Protein AF-A0A935F6U2-F1 (afdb_monomer_lite)

Foldseek 3Di:
DVVVVVVFVVVVVVVVVVLVVLVVCVVVVHWDWDFDDDPHDTDIGTCVVDDDDPVVDDDGDDPPDPADPDLVRNLVVLVVCCVVVVDPPLVSLLVNDDVVCNVVNCVVCVLVSVLVVLLVQLQPPPPPDVVVLVVSQDADDLPGPLVSNLVVLVVVLVVCVVVVGDVNSSVSSVVNNVRSVVSDDDDDDPDPPPDDDDDDDDDD

Secondary structure (DSSP, 8-state):
-HHHHHHHHHHHHHHHHHHHHHHHHHHTT---EEEEEETTEEEEEEHHHH---GGG-------S-SS-SSHHHHHHHHHHHHHTTSS-HHHHHHH---TTTHHHHHHHHHHHHHHHHHHHHHHS---SSHHHHHHH-----TTS-HHHHHHHHHHHHHHHHHHT--HHHHHHHHHHHHHHHHHSPPP-PPPPPP------PPP-

pLDDT: mean 79.9, std 12.74, range [45.56, 96.38]

Sequence (204 aa):
MLLGKQYERYHVALAWAIYRLATEIAESGTKLSAKATYQRRVDRIEWNEVKLDRADLVLRSYPTSALSQDPAERRAELAEWVNSGFIPPEMARALLEFPDLEEFQRVEDAPRQLIEDIIWRLLDADLRDDEAVEALYIAPQPSFDLTLCVRLGSLHYARALLDGAAQENLDLLMRFVTDAQQMIPPPITPMAPPEMAPSQTPAG

Radius of gyration: 26.53 Å; chains: 1; bounding box: 46×55×108 Å

Structure (mmCIF, N/CA/C/O backbone):
data_AF-A0A935F6U2-F1
#
_entry.id   AF-A0A935F6U2-F1
#
loop_
_atom_site.group_PDB
_atom_site.id
_atom_site.type_symbol
_atom_site.label_atom_id
_atom_site.label_alt_id
_atom_site.label_comp_id
_atom_site.label_asym_id
_atom_site.label_entity_id
_atom_site.label_seq_id
_atom_site.pdbx_PDB_ins_code
_atom_site.Cartn_x
_atom_site.Cartn_y
_atom_site.Cartn_z
_atom_site.occupancy
_atom_site.B_iso_or_equiv
_atom_site.auth_seq_id
_atom_site.auth_comp_id
_atom_site.auth_asym_id
_atom_site.auth_atom_id
_atom_site.pdbx_PDB_model_num
ATOM 1 N N . MET A 1 1 ? -12.338 -29.211 15.684 1.00 53.84 1 MET A N 1
ATOM 2 C CA . MET A 1 1 ? -13.033 -27.965 15.268 1.00 53.84 1 MET A CA 1
ATOM 3 C C . MET A 1 1 ? -13.607 -27.111 16.416 1.00 53.84 1 MET A C 1
ATOM 5 O O . MET A 1 1 ? -13.902 -25.951 16.164 1.00 53.84 1 MET A O 1
ATOM 9 N N . LEU A 1 2 ? -13.750 -27.603 17.661 1.00 61.19 2 LEU A N 1
ATOM 10 C CA . LEU A 1 2 ? -14.290 -26.805 18.785 1.00 61.19 2 LEU A CA 1
ATOM 11 C C . LEU A 1 2 ? -13.282 -25.780 19.356 1.00 61.19 2 LEU A C 1
ATOM 13 O O . LEU A 1 2 ? -13.670 -24.669 19.702 1.00 61.19 2 LEU A O 1
ATOM 17 N N . LEU A 1 3 ? -11.990 -26.134 19.382 1.00 66.12 3 LEU A N 1
ATOM 18 C CA . LEU A 1 3 ? -10.923 -25.325 19.986 1.00 66.12 3 LEU A CA 1
ATOM 19 C C . LEU A 1 3 ? -10.658 -24.010 19.230 1.00 66.12 3 LEU A C 1
ATOM 21 O O . LEU A 1 3 ? -10.556 -22.962 19.854 1.00 66.12 3 LEU A O 1
ATOM 25 N N . GLY A 1 4 ? -10.638 -24.039 17.892 1.00 67.25 4 GLY A N 1
ATOM 26 C CA . GLY A 1 4 ? -10.416 -22.836 17.073 1.00 67.25 4 GLY A CA 1
ATOM 27 C C . GLY A 1 4 ? -11.513 -21.780 17.247 1.00 67.25 4 GLY A C 1
ATOM 28 O O . GLY A 1 4 ? -11.215 -20.616 17.483 1.00 67.25 4 GLY A O 1
ATOM 29 N N . LYS A 1 5 ? -12.788 -22.196 17.254 1.00 71.62 5 LYS A N 1
ATOM 30 C CA . LYS A 1 5 ? -13.923 -21.286 17.499 1.00 71.62 5 LYS A CA 1
ATOM 31 C C . LYS A 1 5 ? -13.936 -20.727 18.925 1.00 71.62 5 LYS A C 1
ATOM 33 O O . LYS A 1 5 ? -14.394 -19.610 19.143 1.00 71.62 5 LYS A O 1
ATOM 38 N N . GLN A 1 6 ? -13.477 -21.501 19.909 1.00 77.62 6 GLN A N 1
ATOM 39 C CA . GLN A 1 6 ? -13.331 -21.022 21.288 1.00 77.62 6 GLN A CA 1
ATOM 40 C C . GLN A 1 6 ? -12.194 -20.003 21.408 1.00 77.62 6 GLN A C 1
ATOM 42 O O . GLN A 1 6 ? -12.365 -18.987 22.077 1.00 77.62 6 GLN A O 1
ATOM 47 N N . TYR A 1 7 ? -11.080 -20.240 20.715 1.00 78.25 7 TYR A N 1
ATOM 48 C CA . TYR A 1 7 ? -9.943 -19.328 20.663 1.00 78.25 7 TYR A CA 1
ATOM 49 C C . TYR A 1 7 ? -10.318 -17.999 19.995 1.00 78.25 7 TYR A C 1
ATOM 51 O O . TYR A 1 7 ? -10.076 -16.937 20.559 1.00 78.25 7 TYR A O 1
ATOM 59 N N . GLU A 1 8 ? -11.009 -18.047 18.857 1.00 76.94 8 GLU A N 1
ATOM 60 C CA . GLU A 1 8 ? -11.558 -16.866 18.182 1.00 76.94 8 GLU A CA 1
ATOM 61 C C . GLU A 1 8 ? -12.502 -16.071 19.099 1.00 76.94 8 GLU A C 1
ATOM 63 O O . GLU A 1 8 ? -12.323 -14.868 19.294 1.00 76.94 8 GLU A O 1
ATOM 68 N N . ARG A 1 9 ? -13.470 -16.745 19.737 1.00 82.06 9 ARG A N 1
ATOM 69 C CA . ARG A 1 9 ? -14.394 -16.099 20.686 1.00 82.06 9 ARG A CA 1
ATOM 70 C C . ARG A 1 9 ? -13.665 -15.448 21.856 1.00 82.06 9 ARG A C 1
ATOM 72 O O . ARG A 1 9 ? -14.070 -14.371 22.283 1.00 82.06 9 ARG A O 1
ATOM 79 N N . TYR A 1 10 ? -12.610 -16.083 22.364 1.00 85.31 10 TYR A N 1
ATOM 80 C CA . TYR A 1 10 ? -11.784 -15.523 23.429 1.00 85.31 10 TYR A CA 1
ATOM 81 C C . TYR A 1 10 ? -11.101 -14.221 22.989 1.00 85.31 10 TYR A C 1
ATOM 83 O O . TYR A 1 10 ? -11.186 -13.228 23.708 1.00 85.31 10 TYR A O 1
ATOM 91 N N . HIS A 1 11 ? -10.508 -14.181 21.791 1.00 84.62 11 HIS A N 1
ATOM 92 C CA . HIS A 1 11 ? -9.836 -12.979 21.281 1.00 84.62 11 HIS A CA 1
ATOM 93 C C . HIS A 1 11 ? -10.819 -11.835 21.023 1.00 84.62 11 HIS A C 1
ATOM 95 O O . HIS A 1 11 ? -10.546 -10.694 21.389 1.00 84.62 11 HIS A O 1
ATOM 101 N N . VAL A 1 12 ? -11.998 -12.135 20.470 1.00 86.56 12 VAL A N 1
ATOM 102 C CA . VAL A 1 12 ? -13.056 -11.129 20.284 1.00 86.56 12 VAL A CA 1
ATOM 103 C C . VAL A 1 12 ? -13.567 -10.609 21.633 1.00 86.56 12 VAL A C 1
ATOM 105 O O . VAL A 1 12 ? -13.773 -9.407 21.793 1.00 86.56 12 VAL A O 1
ATOM 108 N N . ALA A 1 13 ? -13.743 -11.482 22.629 1.00 87.75 13 ALA A N 1
ATOM 109 C CA . ALA A 1 13 ? -14.150 -11.071 23.972 1.00 87.75 13 ALA A CA 1
ATOM 110 C C . ALA A 1 13 ? -13.087 -10.197 24.658 1.00 87.75 13 ALA A C 1
ATOM 112 O O . ALA A 1 13 ? -13.430 -9.196 25.287 1.00 87.75 13 ALA A O 1
ATOM 113 N N . LEU A 1 14 ? -11.807 -10.541 24.501 1.00 90.00 14 LEU A N 1
ATOM 114 C CA . LEU A 1 14 ? -10.690 -9.747 25.004 1.00 90.00 14 LEU A CA 1
ATOM 115 C C . LEU A 1 14 ? -10.647 -8.362 24.346 1.00 90.00 14 LEU A C 1
ATOM 117 O O . LEU A 1 14 ? -10.527 -7.363 25.050 1.00 90.00 14 LEU A O 1
ATOM 121 N N . ALA A 1 15 ? -10.821 -8.286 23.024 1.00 87.44 15 ALA A N 1
ATOM 122 C CA . ALA A 1 15 ? -10.888 -7.018 22.301 1.00 87.44 15 ALA A CA 1
ATOM 123 C C . ALA A 1 15 ? -12.029 -6.122 22.817 1.00 87.44 15 ALA A C 1
ATOM 125 O O . ALA A 1 15 ? -11.817 -4.934 23.057 1.00 87.44 15 ALA A O 1
ATOM 126 N N . TRP A 1 16 ? -13.210 -6.689 23.091 1.00 91.56 16 TRP A N 1
ATOM 127 C CA . TRP A 1 16 ? -14.307 -5.945 23.722 1.00 91.56 16 TRP A CA 1
ATOM 128 C C . TRP A 1 16 ? -13.987 -5.478 25.145 1.00 91.56 16 TRP A C 1
ATOM 130 O O . TRP A 1 16 ? -14.386 -4.378 25.529 1.00 91.56 16 TRP A O 1
ATOM 140 N N . ALA A 1 17 ? -13.277 -6.285 25.936 1.00 92.31 17 ALA A N 1
ATOM 141 C CA . ALA A 1 17 ? -12.862 -5.887 27.279 1.00 92.31 17 ALA A CA 1
ATOM 142 C C . 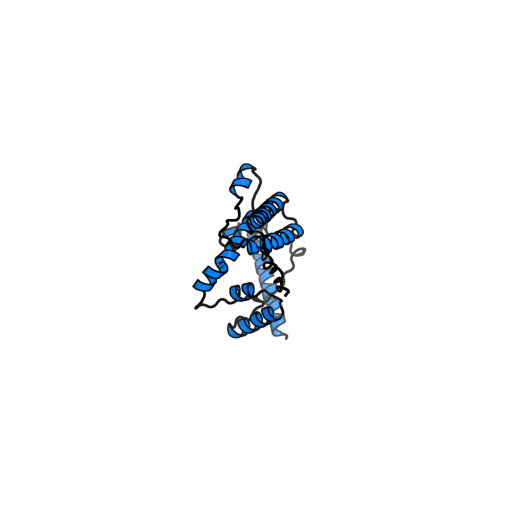ALA A 1 17 ? -11.880 -4.705 27.239 1.00 92.31 17 ALA A C 1
ATOM 144 O O . ALA A 1 17 ? -12.033 -3.763 28.016 1.00 92.31 17 ALA A O 1
ATOM 145 N N . ILE A 1 18 ? -10.930 -4.724 26.298 1.00 90.31 18 ILE A N 1
ATOM 146 C CA . ILE A 1 18 ? -9.994 -3.617 26.055 1.00 90.31 18 ILE A CA 1
ATOM 147 C C . ILE A 1 18 ? -10.756 -2.364 25.614 1.00 90.31 18 ILE A C 1
ATOM 149 O O . ILE A 1 18 ? -10.552 -1.303 26.197 1.00 90.31 18 ILE A O 1
ATOM 153 N N . TYR A 1 19 ? -11.676 -2.491 24.650 1.00 90.75 19 TYR A N 1
ATOM 154 C CA . TYR A 1 19 ? -12.515 -1.387 24.172 1.00 90.75 19 TYR A CA 1
ATOM 155 C C . TYR A 1 19 ? -13.282 -0.713 25.320 1.00 90.75 19 TYR A C 1
ATOM 157 O O . TYR A 1 19 ? -13.288 0.513 25.453 1.00 90.75 19 TYR A O 1
ATOM 165 N N . ARG A 1 20 ? -13.909 -1.521 26.183 1.00 91.31 20 ARG A N 1
ATOM 166 C CA . ARG A 1 20 ? -14.674 -1.016 27.326 1.00 91.31 20 ARG A CA 1
ATOM 167 C C . ARG A 1 20 ? -13.778 -0.265 28.310 1.00 91.31 20 ARG A C 1
ATOM 169 O O . ARG A 1 20 ? -14.099 0.861 28.664 1.00 91.31 20 ARG A O 1
ATOM 176 N N . LEU A 1 21 ? -12.648 -0.855 28.701 1.00 92.88 21 LEU A N 1
ATOM 177 C CA . LEU A 1 21 ? -11.695 -0.220 29.618 1.00 92.88 21 LEU A CA 1
ATOM 178 C C . LEU A 1 21 ? -11.142 1.090 29.049 1.00 92.88 21 LEU A C 1
ATOM 180 O O . LEU A 1 21 ? -11.061 2.083 29.764 1.00 92.88 21 LEU A O 1
ATOM 184 N N . ALA A 1 22 ? -10.794 1.111 27.762 1.00 89.75 22 ALA A N 1
ATOM 185 C CA . ALA A 1 22 ? -10.322 2.315 27.087 1.00 89.75 22 ALA A CA 1
ATOM 186 C C . ALA A 1 22 ? -11.369 3.442 27.126 1.00 89.75 22 ALA A C 1
ATOM 188 O O . ALA A 1 22 ? -11.036 4.595 27.403 1.00 89.75 22 ALA A O 1
ATOM 189 N N . THR A 1 23 ? -12.639 3.087 26.923 1.00 89.88 23 THR A N 1
ATOM 190 C CA . THR A 1 23 ? -13.770 4.021 26.993 1.00 89.88 23 THR A CA 1
ATOM 191 C C . THR A 1 23 ? -13.985 4.546 28.412 1.00 89.88 23 THR A C 1
ATOM 193 O O . THR A 1 23 ? -14.032 5.758 28.595 1.00 89.88 23 THR A O 1
ATOM 196 N N . GLU A 1 24 ? -14.010 3.669 29.420 1.00 91.69 24 GLU A N 1
ATOM 197 C CA . GLU A 1 24 ? -14.140 4.054 30.836 1.00 91.69 24 GLU A CA 1
ATOM 198 C C . GLU A 1 24 ? -13.007 5.004 31.276 1.00 91.69 24 GLU A C 1
ATOM 200 O O . GLU A 1 24 ? -13.243 6.002 31.960 1.00 91.69 24 GLU A O 1
ATOM 205 N N . ILE A 1 25 ? -11.766 4.740 30.845 1.00 90.50 25 ILE A N 1
ATOM 206 C CA . ILE A 1 25 ? -10.613 5.611 31.124 1.00 90.50 25 ILE A CA 1
ATOM 207 C C . ILE A 1 25 ? -10.805 6.983 30.469 1.00 90.50 25 ILE A C 1
ATOM 209 O O . ILE A 1 25 ? -10.592 8.004 31.124 1.00 90.50 25 ILE A O 1
ATOM 213 N N . ALA A 1 26 ? -11.228 7.031 29.207 1.00 87.75 26 ALA A N 1
ATOM 214 C CA . ALA A 1 26 ? -11.452 8.292 28.506 1.00 87.75 26 ALA A CA 1
ATOM 215 C C . ALA A 1 26 ? -12.591 9.118 29.137 1.00 87.75 26 ALA A C 1
ATOM 217 O O . ALA A 1 26 ? -12.461 10.333 29.292 1.00 87.75 26 ALA A O 1
ATOM 218 N N . GLU A 1 27 ? -13.676 8.464 29.557 1.00 88.00 27 GLU A N 1
ATOM 219 C CA . GLU A 1 27 ? -14.815 9.090 30.244 1.00 88.00 27 GLU A CA 1
ATOM 220 C C . GLU A 1 27 ? -14.464 9.606 31.646 1.00 88.00 27 GLU A C 1
ATOM 222 O O . GLU A 1 27 ? -15.051 10.585 32.102 1.00 88.00 27 GLU A O 1
ATOM 227 N N . SER A 1 28 ? -13.451 9.028 32.303 1.00 90.50 28 SER A N 1
ATOM 228 C CA . SER A 1 28 ? -12.922 9.535 33.581 1.00 90.50 28 SER A CA 1
ATOM 229 C C . SER A 1 28 ? -12.201 10.889 33.462 1.00 90.50 28 SER A C 1
ATOM 231 O O . SER A 1 28 ? -11.769 11.454 34.466 1.00 90.50 28 SER A O 1
ATOM 233 N N . GLY A 1 29 ? -12.036 11.404 32.238 1.00 84.62 29 GLY A N 1
ATOM 234 C CA . GLY A 1 29 ? -11.287 12.625 31.940 1.00 84.62 29 GLY A CA 1
ATOM 235 C C . GLY A 1 29 ? -9.792 12.389 31.709 1.00 84.62 29 GLY A C 1
ATOM 236 O O . GLY A 1 29 ? -9.051 13.338 31.443 1.00 84.62 29 GLY A O 1
ATOM 237 N N . THR A 1 30 ? -9.334 11.136 31.771 1.00 88.50 30 THR A N 1
ATOM 238 C CA . THR A 1 30 ? -7.948 10.772 31.464 1.00 88.50 30 THR A CA 1
ATOM 239 C C . THR A 1 30 ? -7.749 10.705 29.953 1.00 88.50 30 THR A C 1
ATOM 241 O O . THR A 1 30 ? -8.467 9.999 29.248 1.00 88.50 30 THR A O 1
ATOM 244 N N . LYS A 1 31 ? -6.734 11.408 29.436 1.00 85.94 31 LYS A N 1
ATOM 245 C CA . LYS A 1 31 ? -6.357 11.310 28.021 1.00 85.94 31 LYS A CA 1
ATOM 246 C C . LYS A 1 31 ? -5.696 9.961 27.748 1.00 85.94 31 LYS A C 1
ATOM 248 O O . LYS A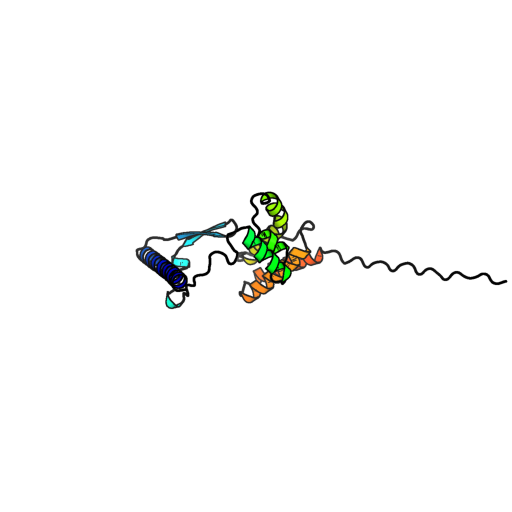 1 31 ? -4.601 9.695 28.244 1.00 85.94 31 LYS A O 1
ATOM 253 N N . LEU A 1 32 ? -6.367 9.131 26.958 1.00 89.44 32 LEU A N 1
ATOM 254 C CA . LEU A 1 32 ? -5.858 7.851 26.490 1.00 89.44 32 LEU A CA 1
ATOM 255 C C . LEU A 1 32 ? -5.468 7.961 25.019 1.00 89.44 32 LEU A C 1
ATOM 257 O O . LEU A 1 32 ? -6.285 8.344 24.185 1.00 89.44 32 LEU A O 1
ATOM 261 N N . SER A 1 33 ? -4.244 7.553 24.707 1.00 89.25 33 SER A N 1
ATOM 262 C CA . SER A 1 33 ? -3.714 7.569 23.344 1.00 89.25 33 SER A CA 1
ATOM 263 C C . SER A 1 33 ? -2.810 6.374 23.101 1.00 89.25 33 SER A C 1
ATOM 265 O O . SER A 1 33 ? -2.128 5.899 24.013 1.00 89.25 33 SER A O 1
ATOM 267 N N . ALA A 1 34 ? -2.759 5.938 21.848 1.00 85.75 34 ALA A N 1
ATOM 268 C CA . ALA A 1 34 ? -1.828 4.927 21.375 1.00 85.75 34 ALA A CA 1
ATOM 269 C C . ALA A 1 34 ? -0.891 5.530 20.326 1.00 85.75 34 ALA A C 1
ATOM 271 O O . ALA A 1 34 ? -1.263 6.443 19.590 1.00 85.75 34 ALA A O 1
ATOM 272 N N . LYS A 1 35 ? 0.339 5.017 20.261 1.00 83.62 35 LYS A N 1
ATOM 273 C CA . LYS A 1 35 ? 1.228 5.291 19.132 1.00 83.62 35 LYS A CA 1
ATOM 274 C C . LYS A 1 35 ? 0.929 4.268 18.047 1.00 83.62 35 LYS A C 1
ATOM 276 O O . LYS A 1 35 ? 1.107 3.075 18.285 1.00 83.62 35 LYS A O 1
ATOM 281 N N . ALA A 1 36 ? 0.496 4.734 16.888 1.00 74.38 36 ALA A N 1
ATOM 282 C CA . ALA A 1 36 ? 0.444 3.929 15.684 1.00 74.38 36 ALA A CA 1
ATOM 283 C C . ALA A 1 36 ? 1.719 4.188 14.881 1.00 74.38 36 ALA A C 1
ATOM 285 O O . ALA A 1 36 ? 2.207 5.314 14.801 1.00 74.38 36 ALA A O 1
ATOM 286 N N . THR A 1 37 ? 2.297 3.131 14.322 1.00 56.31 37 THR A N 1
ATOM 287 C CA . THR A 1 37 ? 3.389 3.262 13.359 1.00 56.31 37 THR A CA 1
ATOM 288 C C . THR A 1 37 ? 2.852 2.850 12.007 1.00 56.31 37 THR A C 1
ATOM 290 O O . THR A 1 37 ? 2.514 1.686 11.811 1.00 56.31 37 THR A O 1
ATOM 293 N N . TYR A 1 38 ? 2.765 3.808 11.091 1.00 49.34 38 TYR A N 1
ATOM 294 C CA . TYR A 1 38 ? 2.403 3.558 9.705 1.00 49.34 38 TYR A CA 1
ATOM 295 C C . TYR A 1 38 ? 3.575 3.972 8.825 1.00 49.34 38 TYR A C 1
ATOM 297 O O . TYR A 1 38 ? 4.018 5.115 8.888 1.00 49.34 38 TYR A O 1
ATOM 305 N N . GLN A 1 39 ? 4.131 3.009 8.083 1.00 48.50 39 GLN A N 1
ATOM 306 C CA . GLN A 1 39 ? 5.154 3.209 7.045 1.00 48.50 39 GLN A CA 1
ATOM 307 C C . GLN A 1 39 ? 6.204 4.297 7.376 1.00 48.50 39 GLN A C 1
ATOM 309 O O . GLN A 1 39 ? 6.518 5.152 6.558 1.00 48.50 39 GLN A O 1
ATOM 314 N N . ARG A 1 40 ? 6.793 4.220 8.586 1.00 49.28 40 ARG A N 1
ATOM 315 C CA . ARG A 1 40 ? 7.871 5.086 9.132 1.00 49.28 40 ARG A CA 1
ATOM 316 C C . ARG A 1 40 ? 7.448 6.413 9.782 1.00 49.28 40 ARG A C 1
ATOM 318 O O . ARG A 1 40 ? 8.323 7.105 10.302 1.00 49.28 40 ARG A O 1
ATOM 325 N N . ARG A 1 41 ? 6.158 6.748 9.846 1.00 45.56 41 ARG A N 1
ATOM 326 C CA . ARG A 1 41 ? 5.634 7.817 10.716 1.00 45.56 41 ARG A CA 1
ATOM 327 C C . ARG A 1 41 ? 5.085 7.230 12.013 1.00 45.56 41 ARG A C 1
ATOM 329 O O . ARG A 1 41 ? 4.514 6.139 12.025 1.00 45.56 41 ARG A O 1
ATOM 336 N N . VAL A 1 42 ? 5.328 7.932 13.118 1.00 73.12 42 VAL A N 1
ATOM 337 C CA . VAL A 1 42 ? 4.799 7.581 14.440 1.00 73.12 42 VAL A CA 1
ATOM 338 C C . VAL A 1 42 ? 3.761 8.624 14.800 1.00 73.12 42 VAL A C 1
ATOM 340 O O . VAL A 1 42 ? 4.113 9.702 15.280 1.00 73.12 42 VAL A O 1
ATOM 343 N N . ASP A 1 43 ? 2.498 8.274 14.598 1.00 77.38 43 ASP A N 1
ATOM 344 C CA . ASP A 1 43 ? 1.378 9.136 14.936 1.00 77.38 43 ASP A CA 1
ATOM 345 C C . ASP A 1 43 ? 0.811 8.740 16.293 1.00 77.38 43 ASP A C 1
ATOM 347 O O . ASP A 1 43 ? 0.739 7.563 16.666 1.00 77.38 43 ASP A O 1
ATOM 351 N N . ARG A 1 44 ? 0.438 9.750 17.075 1.00 84.81 44 ARG A N 1
ATOM 352 C CA . ARG A 1 44 ? -0.269 9.553 18.335 1.00 84.81 44 ARG A CA 1
ATOM 353 C C . ARG A 1 44 ? -1.749 9.747 18.060 1.00 84.81 44 ARG A C 1
ATOM 355 O O . ARG A 1 44 ? -2.160 10.852 17.742 1.00 84.81 44 ARG A O 1
ATOM 362 N N . ILE A 1 45 ? -2.516 8.677 18.212 1.00 86.44 45 ILE A N 1
ATOM 363 C CA . ILE A 1 45 ? -3.961 8.678 18.000 1.00 86.44 45 ILE A CA 1
ATOM 364 C C . ILE A 1 45 ? -4.630 8.758 19.368 1.00 86.44 45 ILE A C 1
ATOM 366 O O . ILE A 1 45 ? -4.381 7.906 20.232 1.00 86.44 45 ILE A O 1
ATOM 370 N N . GLU A 1 46 ? -5.452 9.781 19.584 1.00 88.69 46 GLU A N 1
ATOM 371 C CA . GLU A 1 46 ? -6.226 9.921 20.816 1.00 88.69 46 GLU A CA 1
ATOM 372 C C . GLU A 1 46 ? -7.513 9.088 20.727 1.00 88.69 46 GLU A C 1
ATOM 374 O O . GLU A 1 46 ? -8.214 9.087 19.718 1.00 88.69 46 GLU A O 1
ATOM 379 N N . TRP A 1 47 ? -7.874 8.389 21.807 1.00 90.31 47 TRP A N 1
ATOM 380 C CA . TRP A 1 47 ? -9.044 7.498 21.828 1.00 90.31 47 TRP A CA 1
ATOM 381 C C . TRP A 1 47 ? -10.345 8.209 21.434 1.00 90.31 47 TRP A C 1
ATOM 383 O O . TRP A 1 47 ? -11.189 7.647 20.741 1.00 90.31 47 TRP A O 1
ATOM 393 N N . ASN A 1 48 ? -10.500 9.467 21.849 1.00 86.62 48 ASN A N 1
ATOM 394 C CA . ASN A 1 48 ? -11.696 10.255 21.560 1.00 86.62 48 ASN A CA 1
ATOM 395 C C . ASN A 1 48 ? -11.856 10.627 20.079 1.00 86.62 48 ASN A C 1
ATOM 397 O O . ASN A 1 48 ? -12.965 10.981 19.694 1.00 86.62 48 ASN A O 1
ATOM 401 N N . GLU A 1 49 ? -10.795 10.543 19.274 1.00 83.69 49 GLU A N 1
ATOM 402 C CA . GLU A 1 49 ? -10.839 10.809 17.830 1.00 83.69 49 GLU A CA 1
ATOM 403 C C . GLU A 1 49 ? -11.337 9.593 17.038 1.00 83.69 49 GLU A C 1
ATOM 405 O O . GLU A 1 49 ? -11.861 9.748 15.940 1.00 83.69 49 GLU A O 1
ATOM 410 N N . VAL A 1 50 ? -11.192 8.386 17.598 1.00 84.94 50 VAL A N 1
ATOM 411 C CA . VAL A 1 50 ? -11.431 7.119 16.884 1.00 84.94 50 VAL A CA 1
ATOM 412 C C . VAL A 1 50 ? -12.502 6.230 17.508 1.00 84.94 50 VAL A C 1
ATOM 414 O O . VAL A 1 50 ? -12.878 5.222 16.910 1.00 84.94 50 VAL A O 1
ATOM 417 N N . LYS A 1 51 ? -12.987 6.549 18.714 1.00 83.31 51 LYS A N 1
ATOM 418 C CA . LYS A 1 51 ? -14.036 5.757 19.365 1.00 83.31 51 LYS A CA 1
ATOM 419 C C . LYS A 1 51 ? -15.310 5.766 18.511 1.00 83.31 51 LYS A C 1
ATOM 421 O O . LYS A 1 51 ? -15.800 6.821 18.120 1.00 83.31 51 LYS A O 1
ATOM 426 N N . LEU A 1 52 ? -15.847 4.580 18.253 1.00 84.19 52 LEU A N 1
ATOM 427 C CA . LEU A 1 52 ? -17.092 4.361 17.517 1.00 84.19 52 LEU A CA 1
ATOM 428 C C . LEU A 1 52 ? -18.077 3.657 18.434 1.00 84.19 52 LEU A C 1
ATOM 430 O O . LEU A 1 52 ? -17.674 2.845 19.263 1.00 84.19 52 LEU A O 1
ATOM 434 N N . ASP A 1 53 ? -19.370 3.907 18.275 1.00 82.94 53 ASP A 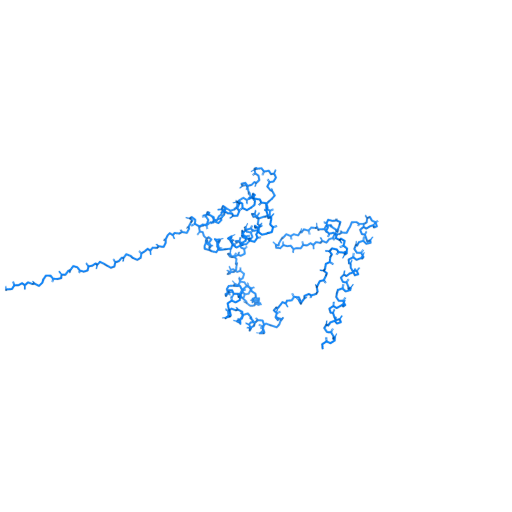N 1
ATOM 435 C CA . ASP A 1 53 ? -20.347 3.173 19.063 1.00 82.94 53 ASP A CA 1
ATOM 436 C C . ASP A 1 53 ? -20.282 1.674 18.770 1.00 82.94 53 ASP A C 1
ATOM 438 O O . ASP A 1 53 ? -20.047 1.215 17.651 1.00 82.94 53 ASP A O 1
ATOM 442 N N . ARG A 1 54 ? -20.522 0.873 19.811 1.00 79.38 54 ARG A N 1
ATOM 443 C CA . ARG A 1 54 ? -20.468 -0.592 19.717 1.00 79.38 54 ARG A CA 1
ATOM 444 C C . ARG A 1 54 ? -21.402 -1.151 18.638 1.00 79.38 54 ARG A C 1
ATOM 446 O O . ARG A 1 54 ? -21.116 -2.216 18.098 1.00 79.38 54 ARG A O 1
ATOM 453 N N . ALA A 1 55 ? -22.514 -0.470 18.367 1.00 81.19 55 ALA A N 1
ATOM 454 C CA . ALA A 1 55 ? -23.473 -0.860 17.336 1.00 81.19 55 ALA A CA 1
ATOM 455 C C . ALA A 1 55 ? -22.901 -0.731 15.913 1.00 81.19 55 ALA A C 1
ATOM 457 O O . ALA A 1 55 ? -23.284 -1.507 15.040 1.00 81.19 55 ALA A O 1
ATOM 458 N N . ASP A 1 56 ? -21.941 0.173 15.720 1.00 82.44 56 ASP A N 1
ATOM 459 C CA . ASP A 1 56 ? -21.329 0.484 14.426 1.00 82.44 56 ASP A CA 1
ATOM 460 C C . ASP A 1 56 ? -19.997 -0.262 14.216 1.00 82.44 56 ASP A C 1
ATOM 462 O O . ASP A 1 56 ? -19.337 -0.122 13.188 1.00 82.44 56 ASP A O 1
ATOM 466 N N . LEU A 1 57 ? -19.600 -1.097 15.184 1.00 78.31 57 LEU A N 1
ATOM 467 C CA . LEU A 1 57 ? -18.338 -1.833 15.203 1.00 78.31 57 LEU A CA 1
ATOM 468 C C . LEU A 1 57 ? -18.550 -3.336 15.015 1.00 78.31 57 LEU A C 1
ATOM 470 O O . LEU A 1 57 ? -19.188 -4.015 15.823 1.00 78.31 57 LEU A O 1
ATOM 474 N N . VAL A 1 58 ? -17.903 -3.894 13.991 1.00 79.12 58 VAL A N 1
ATOM 475 C CA . VAL A 1 58 ? -17.837 -5.344 13.772 1.00 79.12 58 VAL A CA 1
ATOM 476 C C . VAL A 1 58 ? -16.409 -5.828 14.001 1.00 79.12 58 VAL A C 1
ATOM 478 O O . VAL A 1 58 ? -15.534 -5.646 13.160 1.00 79.12 58 VAL A O 1
ATOM 481 N N . LEU A 1 59 ? -16.177 -6.504 15.128 1.00 78.19 59 LEU A N 1
ATOM 482 C CA . LEU A 1 59 ? -14.916 -7.202 15.386 1.00 78.19 59 LEU A CA 1
ATOM 483 C C . LEU A 1 59 ? -14.916 -8.567 14.690 1.00 78.19 59 LEU A C 1
ATOM 485 O O . LEU A 1 59 ? -15.786 -9.403 14.943 1.00 78.19 59 LEU A O 1
ATOM 489 N N . ARG A 1 60 ? -13.915 -8.803 13.839 1.00 71.56 60 ARG A N 1
ATOM 490 C CA . ARG A 1 60 ? -13.640 -10.106 13.218 1.00 71.56 60 ARG A CA 1
ATOM 491 C C . ARG A 1 60 ? -12.234 -10.556 13.585 1.00 71.56 60 ARG A C 1
ATOM 493 O O . ARG A 1 60 ? -11.305 -9.755 13.551 1.00 71.56 60 ARG A O 1
ATOM 500 N N . SER A 1 61 ? -12.084 -11.832 13.924 1.00 70.88 61 SER A N 1
ATOM 501 C CA . SER A 1 61 ? -10.767 -12.441 14.075 1.00 70.88 61 SER A CA 1
ATOM 502 C C . SER A 1 61 ? -10.309 -12.934 12.710 1.00 70.88 61 SER A C 1
ATOM 504 O O . SER A 1 61 ? -10.989 -13.738 12.078 1.00 70.88 61 SER A O 1
ATOM 506 N N . TYR A 1 62 ? -9.160 -12.443 12.262 1.00 60.97 62 TYR A N 1
ATOM 507 C CA . TYR A 1 62 ? -8.430 -13.023 11.143 1.00 60.97 62 TYR A CA 1
ATOM 508 C C . TYR A 1 62 ? -7.155 -13.682 11.681 1.00 60.97 62 TYR A C 1
ATOM 510 O O . TYR A 1 62 ? -6.635 -13.236 12.710 1.00 60.97 62 TYR A O 1
ATOM 518 N N . PRO A 1 63 ? -6.646 -14.742 11.030 1.00 59.22 63 PRO A N 1
ATOM 519 C CA . PRO A 1 63 ? -5.303 -15.219 11.319 1.00 59.22 63 PRO A CA 1
ATOM 520 C C . PRO A 1 63 ? -4.303 -14.082 11.077 1.00 59.22 63 PRO A C 1
ATOM 522 O O . PRO A 1 63 ? -4.442 -13.321 10.123 1.00 59.22 63 PRO A O 1
ATOM 525 N N . THR A 1 64 ? -3.298 -13.966 11.948 1.00 58.22 64 THR A N 1
ATOM 526 C CA . THR A 1 64 ? -2.293 -12.887 11.902 1.00 58.22 64 THR A CA 1
ATOM 527 C C . THR A 1 64 ? -1.555 -12.818 10.562 1.00 58.22 64 THR A C 1
ATOM 529 O O . THR A 1 64 ? -1.106 -11.752 10.163 1.00 58.22 64 THR A O 1
ATOM 532 N N . SER A 1 65 ? -1.453 -13.944 9.855 1.00 55.03 65 SER A N 1
ATOM 533 C CA . SER A 1 65 ? -0.960 -14.021 8.484 1.00 55.03 65 SER A CA 1
ATOM 534 C C . SER A 1 65 ? -1.808 -15.025 7.711 1.00 55.03 65 SER A C 1
ATOM 536 O O . SER A 1 65 ? -2.136 -16.088 8.239 1.00 55.03 65 SER A O 1
ATOM 538 N N . ALA A 1 66 ? -2.163 -14.689 6.470 1.00 62.28 66 ALA A N 1
ATOM 539 C CA . ALA A 1 66 ? -2.742 -15.650 5.531 1.00 62.28 66 ALA A CA 1
ATOM 540 C C . ALA A 1 66 ? -1.696 -16.660 5.027 1.00 62.28 66 ALA A C 1
ATOM 542 O O . ALA A 1 66 ? -2.070 -17.741 4.590 1.00 62.28 66 ALA A O 1
ATOM 543 N N . LEU A 1 67 ? -0.410 -16.299 5.108 1.00 65.88 67 LEU A N 1
ATOM 544 C CA . LEU A 1 67 ? 0.728 -17.149 4.769 1.00 65.88 67 LEU A CA 1
ATOM 545 C C . LEU A 1 67 ? 1.194 -17.949 5.983 1.00 65.88 67 LEU A C 1
ATOM 547 O O . LEU A 1 67 ? 1.225 -17.409 7.099 1.00 65.88 67 LEU A O 1
ATOM 551 N N . SER A 1 68 ? 1.647 -19.183 5.754 1.00 72.50 68 SER A N 1
ATOM 552 C CA . SER A 1 68 ? 2.260 -19.998 6.806 1.00 72.50 68 SER A CA 1
ATOM 553 C C . SER A 1 68 ? 3.451 -19.283 7.469 1.00 72.50 68 SER A C 1
ATOM 555 O O . SER A 1 68 ? 4.197 -18.506 6.857 1.00 72.50 68 SER A O 1
ATOM 557 N N . GLN A 1 69 ? 3.619 -19.519 8.773 1.00 68.31 69 GLN A N 1
ATOM 558 C CA . GLN A 1 69 ? 4.760 -19.013 9.544 1.00 68.31 69 GLN A CA 1
ATOM 559 C C . GLN A 1 69 ? 6.026 -19.845 9.312 1.00 68.31 69 GLN A C 1
ATOM 561 O O . GLN A 1 69 ? 7.124 -19.366 9.586 1.00 68.31 69 GLN A O 1
ATOM 566 N N . ASP A 1 70 ? 5.883 -21.061 8.778 1.00 77.50 70 ASP A N 1
ATOM 567 C CA . ASP A 1 70 ? 7.016 -21.885 8.383 1.00 77.50 70 ASP A CA 1
ATOM 568 C C . ASP A 1 70 ? 7.607 -21.404 7.036 1.00 77.50 70 ASP A C 1
ATOM 570 O O . ASP A 1 70 ? 6.871 -21.275 6.052 1.00 77.50 70 ASP A O 1
ATOM 574 N N . PRO A 1 71 ? 8.928 -21.150 6.942 1.00 73.00 71 PRO A N 1
ATOM 575 C CA . PRO A 1 71 ? 9.551 -20.645 5.715 1.00 73.00 71 PRO A CA 1
ATOM 576 C C . PRO A 1 71 ? 9.470 -21.584 4.500 1.00 73.00 71 PRO A C 1
ATOM 578 O O . PRO A 1 71 ? 9.565 -21.125 3.357 1.00 73.00 71 PRO A O 1
ATOM 581 N N . ALA A 1 72 ? 9.363 -22.901 4.703 1.00 77.44 72 ALA A N 1
ATOM 582 C CA . ALA A 1 72 ? 9.243 -23.857 3.605 1.00 77.44 72 ALA A CA 1
ATOM 583 C C . ALA A 1 72 ? 7.807 -23.910 3.077 1.00 77.44 72 ALA A C 1
ATOM 585 O O . ALA A 1 72 ? 7.611 -23.862 1.861 1.00 77.44 72 ALA A O 1
ATOM 586 N N . GLU A 1 73 ? 6.820 -23.929 3.972 1.00 80.62 73 GLU A N 1
ATOM 587 C CA . GLU A 1 73 ? 5.402 -23.869 3.602 1.00 80.62 73 GLU A CA 1
ATOM 588 C C . GLU A 1 73 ? 5.048 -22.532 2.939 1.00 80.62 73 GLU A C 1
ATOM 590 O O . GLU A 1 73 ? 4.433 -22.523 1.875 1.00 80.62 73 GLU A O 1
ATOM 595 N N . ARG A 1 74 ? 5.541 -21.407 3.476 1.00 80.06 74 ARG A N 1
ATOM 596 C CA . ARG A 1 74 ? 5.345 -20.071 2.888 1.00 80.06 74 ARG A CA 1
ATOM 597 C C . ARG A 1 74 ? 5.857 -19.983 1.451 1.00 80.06 74 ARG A C 1
ATOM 599 O O . ARG A 1 74 ? 5.200 -19.407 0.589 1.00 80.06 74 ARG A O 1
ATOM 606 N N . ARG A 1 75 ? 7.028 -20.565 1.170 1.00 81.81 75 ARG A N 1
ATOM 607 C CA . ARG A 1 75 ? 7.567 -20.647 -0.198 1.00 81.81 75 ARG A CA 1
ATOM 608 C C . ARG A 1 75 ? 6.678 -21.459 -1.126 1.00 81.81 75 ARG A C 1
ATOM 610 O O . ARG A 1 75 ? 6.524 -21.069 -2.280 1.00 81.81 75 ARG A O 1
ATOM 617 N N . ALA A 1 76 ? 6.148 -22.582 -0.650 1.00 84.56 76 ALA A N 1
ATOM 618 C CA . ALA A 1 76 ? 5.272 -23.429 -1.448 1.00 84.56 76 ALA A CA 1
ATOM 619 C C . ALA A 1 76 ? 3.961 -22.700 -1.787 1.00 84.56 76 ALA A C 1
ATOM 621 O O . ALA A 1 76 ? 3.585 -22.658 -2.957 1.00 84.56 76 ALA A O 1
ATOM 622 N N . GLU A 1 77 ? 3.338 -22.047 -0.800 1.00 84.69 77 GLU A N 1
ATOM 623 C CA . GLU A 1 77 ? 2.129 -21.232 -0.983 1.00 84.69 77 GLU A CA 1
ATOM 624 C C . GLU A 1 77 ? 2.366 -20.078 -1.968 1.00 84.69 77 GLU A C 1
ATOM 626 O O . GLU A 1 77 ? 1.610 -19.904 -2.922 1.00 84.69 77 GLU A O 1
ATOM 631 N N . LEU A 1 78 ? 3.459 -19.324 -1.808 1.00 84.69 78 LEU A N 1
ATOM 632 C CA . LEU A 1 78 ? 3.782 -18.214 -2.711 1.00 84.69 78 LEU A CA 1
ATOM 633 C C . LEU A 1 78 ? 4.107 -18.686 -4.134 1.00 84.69 78 LEU A C 1
ATOM 635 O O . LEU A 1 78 ? 3.711 -18.031 -5.097 1.00 84.69 78 LEU A O 1
ATOM 639 N N . ALA A 1 79 ? 4.784 -19.826 -4.292 1.00 85.44 79 ALA A N 1
ATOM 640 C CA . ALA A 1 79 ? 5.029 -20.414 -5.607 1.00 85.44 79 ALA A CA 1
ATOM 641 C C . ALA A 1 79 ? 3.720 -20.840 -6.293 1.00 85.44 79 ALA A C 1
ATOM 643 O O . ALA A 1 79 ? 3.553 -20.617 -7.492 1.00 85.44 79 ALA A O 1
ATOM 644 N N . GLU A 1 80 ? 2.771 -21.408 -5.544 1.00 87.94 80 GLU A N 1
ATOM 645 C CA . GLU A 1 80 ? 1.436 -21.735 -6.050 1.00 87.94 80 GLU A CA 1
ATOM 646 C C . GLU A 1 80 ? 0.660 -20.475 -6.458 1.00 87.94 80 GLU A C 1
ATOM 648 O O . GLU A 1 80 ? 0.042 -20.441 -7.525 1.00 87.94 80 GLU A O 1
ATOM 653 N N . TRP A 1 81 ? 0.735 -19.406 -5.665 1.00 87.56 81 TRP A N 1
ATOM 654 C CA . TRP A 1 81 ? 0.062 -18.142 -5.972 1.00 87.56 81 TRP A CA 1
ATOM 655 C C . TRP A 1 81 ? 0.643 -17.452 -7.207 1.00 87.56 81 TRP A C 1
ATOM 657 O O . TRP A 1 81 ? -0.104 -16.871 -7.993 1.00 87.56 81 TRP A O 1
ATOM 667 N N . VAL A 1 82 ? 1.954 -17.555 -7.429 1.00 89.00 82 VAL A N 1
ATOM 668 C CA . VAL A 1 82 ? 2.584 -17.072 -8.666 1.00 89.00 82 VAL A CA 1
ATOM 669 C C . VAL A 1 82 ? 2.169 -17.929 -9.861 1.00 89.00 82 VAL A C 1
ATOM 671 O O . VAL A 1 82 ? 1.762 -17.390 -10.887 1.00 89.00 82 VAL A O 1
ATOM 674 N N . ASN A 1 83 ? 2.212 -19.257 -9.731 1.00 88.62 83 ASN A N 1
ATOM 675 C CA . ASN A 1 83 ? 1.860 -20.173 -10.821 1.00 88.62 83 ASN A CA 1
ATOM 676 C C . ASN A 1 83 ? 0.382 -20.080 -11.228 1.00 88.62 83 ASN A C 1
ATOM 678 O O . ASN A 1 83 ? 0.053 -20.250 -12.400 1.00 88.62 83 ASN A O 1
ATOM 682 N N . SER A 1 84 ? -0.506 -19.801 -10.274 1.00 87.88 84 SER A N 1
ATOM 683 C CA . SER A 1 84 ? -1.934 -19.564 -10.524 1.00 87.88 84 SER A CA 1
ATOM 684 C C . SER A 1 84 ? -2.242 -18.149 -11.026 1.00 87.88 84 SER A C 1
ATOM 686 O O . SER A 1 84 ? -3.379 -17.872 -11.405 1.00 87.88 84 SER A O 1
ATOM 688 N N . GLY A 1 85 ? -1.251 -17.251 -11.043 1.00 80.69 85 GLY A N 1
ATOM 689 C CA . GLY A 1 85 ? -1.421 -15.849 -11.423 1.00 80.69 85 GLY A CA 1
ATOM 690 C C . GLY A 1 85 ? -2.159 -15.003 -10.381 1.00 80.69 85 GLY A C 1
ATOM 691 O O . GLY A 1 85 ? -2.567 -13.885 -10.690 1.00 80.69 85 GLY A O 1
ATOM 692 N N . PHE A 1 86 ? -2.337 -15.512 -9.158 1.00 81.50 86 PHE A N 1
ATOM 693 C CA . PHE A 1 86 ? -2.972 -14.787 -8.058 1.00 81.50 86 PHE A CA 1
ATOM 694 C C . PHE A 1 86 ? -2.144 -13.570 -7.621 1.00 81.50 86 PHE A C 1
ATOM 696 O O . PHE A 1 86 ? -2.702 -12.518 -7.312 1.00 81.50 86 PHE A O 1
ATOM 703 N N . ILE A 1 87 ? -0.811 -13.690 -7.648 1.00 81.69 87 ILE A N 1
ATOM 704 C CA . ILE A 1 87 ? 0.123 -12.577 -7.430 1.00 81.69 87 ILE A CA 1
ATOM 705 C C . ILE A 1 87 ? 1.240 -12.589 -8.479 1.00 81.69 87 ILE A C 1
ATOM 707 O O . ILE A 1 87 ? 1.609 -13.656 -8.973 1.00 81.69 87 ILE A O 1
ATOM 711 N N . PRO A 1 88 ? 1.829 -11.429 -8.814 1.00 78.50 88 PRO A N 1
ATOM 712 C CA . PRO A 1 88 ? 2.990 -11.399 -9.688 1.00 78.50 88 PRO A CA 1
ATOM 713 C C . PRO A 1 88 ? 4.265 -11.875 -8.956 1.00 78.50 88 PRO A C 1
ATOM 715 O O . PRO A 1 88 ? 4.348 -11.757 -7.728 1.00 78.50 88 PRO A O 1
ATOM 718 N N . PRO A 1 89 ? 5.292 -12.364 -9.681 1.00 79.56 89 PRO A N 1
ATOM 719 C CA . PRO A 1 89 ? 6.532 -12.865 -9.083 1.00 79.56 89 PRO A CA 1
ATOM 720 C C . PRO A 1 89 ? 7.256 -11.843 -8.201 1.00 79.56 89 PRO A C 1
ATOM 722 O O . PRO A 1 89 ? 7.818 -12.223 -7.176 1.00 79.56 89 PRO A O 1
ATOM 725 N N . GLU A 1 90 ? 7.233 -10.556 -8.565 1.00 75.38 90 GLU A N 1
ATOM 726 C CA . GLU A 1 90 ? 7.818 -9.496 -7.737 1.00 75.38 90 GLU A CA 1
ATOM 727 C C . GLU A 1 90 ? 7.177 -9.414 -6.343 1.00 75.38 90 GLU A C 1
ATOM 729 O O . GLU A 1 90 ? 7.880 -9.266 -5.348 1.00 75.38 90 GLU A O 1
ATOM 734 N N . MET A 1 91 ? 5.858 -9.608 -6.243 1.00 70.94 91 MET A N 1
ATOM 735 C CA . MET A 1 91 ? 5.150 -9.591 -4.962 1.00 70.94 91 MET A CA 1
ATOM 736 C C . MET A 1 91 ? 5.543 -10.784 -4.089 1.00 70.94 91 MET A C 1
ATOM 738 O O . MET A 1 91 ? 5.717 -10.640 -2.884 1.00 70.94 91 MET A O 1
ATOM 742 N N . ALA A 1 92 ? 5.714 -11.961 -4.693 1.00 80.75 92 ALA A N 1
ATOM 743 C CA . ALA A 1 92 ? 6.128 -13.150 -3.960 1.00 80.75 92 ALA A CA 1
ATOM 744 C C . ALA A 1 92 ? 7.532 -13.003 -3.358 1.00 80.75 92 ALA A C 1
ATOM 746 O O . ALA A 1 92 ? 7.764 -13.489 -2.256 1.00 80.75 92 ALA A O 1
ATOM 747 N N . ARG A 1 93 ? 8.457 -12.317 -4.044 1.00 75.00 93 ARG A N 1
ATOM 748 C CA . ARG A 1 93 ? 9.805 -12.062 -3.508 1.00 75.00 93 ARG A CA 1
ATOM 749 C C . ARG A 1 93 ? 9.779 -11.129 -2.303 1.00 75.00 93 ARG A C 1
ATOM 751 O O . ARG A 1 93 ? 10.401 -11.469 -1.306 1.00 75.00 93 ARG A O 1
ATOM 758 N N . ALA A 1 94 ? 9.009 -10.044 -2.367 1.00 70.38 94 ALA A N 1
ATOM 759 C CA . ALA A 1 94 ? 8.850 -9.117 -1.244 1.00 70.38 94 ALA A CA 1
ATOM 760 C C . ALA A 1 94 ? 8.235 -9.791 0.001 1.00 70.38 94 ALA A C 1
ATOM 762 O O . ALA A 1 94 ? 8.529 -9.416 1.130 1.00 70.38 94 ALA A O 1
ATOM 763 N N . LEU A 1 95 ? 7.385 -10.808 -0.194 1.00 74.50 95 LEU A N 1
ATOM 764 C CA . LEU A 1 95 ? 6.770 -11.589 0.890 1.00 74.50 95 LEU A CA 1
ATOM 765 C C . LEU A 1 95 ? 7.679 -12.706 1.440 1.00 74.50 95 LEU A C 1
ATOM 767 O O . LEU A 1 95 ? 7.419 -13.253 2.517 1.00 74.50 95 LEU A O 1
ATOM 771 N N . LEU A 1 96 ? 8.727 -13.077 0.702 1.00 75.12 96 LEU A N 1
ATOM 772 C CA . LEU A 1 96 ? 9.723 -14.062 1.108 1.00 75.12 96 LEU A CA 1
ATOM 773 C C . LEU A 1 96 ? 10.851 -13.380 1.878 1.00 75.12 96 LEU A C 1
ATOM 775 O O . LEU A 1 96 ? 11.941 -13.199 1.351 1.00 75.12 96 LEU A O 1
ATOM 779 N N . GLU A 1 97 ? 10.602 -13.041 3.137 1.00 65.50 97 GLU A N 1
ATOM 780 C CA . GLU A 1 97 ? 11.627 -12.511 4.042 1.00 65.50 97 GLU A CA 1
ATOM 781 C C . GLU A 1 97 ? 12.666 -13.603 4.359 1.00 65.50 97 GLU A C 1
ATOM 783 O O . GLU A 1 97 ? 12.438 -14.483 5.195 1.00 65.50 97 GLU A O 1
ATOM 788 N N . PHE A 1 98 ? 13.795 -13.583 3.646 1.00 65.31 98 PHE A N 1
ATOM 789 C CA . PHE A 1 98 ? 14.913 -14.501 3.865 1.00 65.31 98 PHE A CA 1
ATOM 790 C C . PHE A 1 98 ? 16.025 -13.792 4.636 1.00 65.31 98 PHE A C 1
ATOM 792 O O . PHE A 1 98 ? 16.626 -12.875 4.076 1.00 65.31 98 PHE A O 1
ATOM 799 N N . PRO A 1 99 ? 16.359 -14.222 5.868 1.00 57.34 99 PRO A N 1
ATOM 800 C CA . PRO A 1 99 ? 17.301 -13.503 6.730 1.00 57.34 99 PRO A CA 1
ATOM 801 C C . PRO A 1 99 ? 18.713 -13.370 6.135 1.00 57.34 99 PRO A C 1
ATOM 803 O O . PRO A 1 99 ? 19.464 -12.471 6.498 1.00 57.34 99 PRO A O 1
ATOM 806 N N . ASP A 1 100 ? 19.088 -14.251 5.208 1.00 58.91 100 ASP A N 1
ATOM 807 C CA . ASP A 1 100 ? 20.359 -14.247 4.480 1.00 58.91 100 ASP A CA 1
ATOM 808 C C . ASP A 1 100 ? 20.347 -13.399 3.196 1.00 58.91 100 ASP A C 1
ATOM 810 O O . ASP A 1 100 ? 21.412 -13.035 2.695 1.00 58.91 100 ASP A O 1
ATOM 814 N N . LEU A 1 101 ? 19.167 -13.051 2.674 1.00 66.94 101 LEU A N 1
ATOM 815 C CA . LEU A 1 101 ? 18.988 -12.236 1.467 1.00 66.94 101 LEU A CA 1
ATOM 816 C C . LEU A 1 101 ? 18.367 -10.864 1.753 1.00 66.94 101 LEU A C 1
ATOM 818 O O . LEU A 1 101 ? 18.164 -10.099 0.813 1.00 66.94 101 LEU A O 1
ATOM 822 N N . GLU A 1 102 ? 18.106 -10.532 3.019 1.00 68.38 102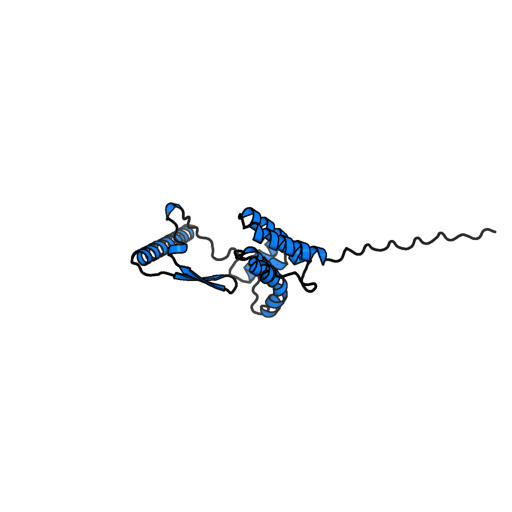 GLU A N 1
ATOM 823 C CA . GLU A 1 102 ? 17.429 -9.298 3.439 1.00 68.38 102 GLU A CA 1
ATOM 824 C C . GLU A 1 102 ? 18.018 -8.034 2.801 1.00 68.38 102 GLU A C 1
ATOM 826 O O . GLU A 1 102 ? 17.272 -7.179 2.334 1.00 68.38 102 GLU A O 1
ATOM 831 N N . GLU A 1 103 ? 19.347 -7.900 2.749 1.00 68.44 103 GLU A N 1
ATOM 832 C CA . GLU A 1 103 ? 19.985 -6.705 2.177 1.00 68.44 103 GLU A CA 1
ATOM 833 C C . GLU A 1 103 ? 19.797 -6.632 0.657 1.00 68.44 103 GLU A C 1
ATOM 835 O O . GLU A 1 103 ? 19.515 -5.567 0.113 1.00 68.44 103 GLU A O 1
ATOM 840 N N . PHE A 1 104 ? 19.902 -7.773 -0.028 1.00 72.81 104 PHE A N 1
ATOM 841 C CA . PHE A 1 104 ? 19.680 -7.854 -1.469 1.00 72.81 104 PHE A CA 1
ATOM 842 C C . PHE A 1 104 ? 18.215 -7.558 -1.810 1.00 72.81 104 PHE A C 1
ATOM 844 O O . PHE A 1 104 ? 17.939 -6.728 -2.670 1.00 72.81 104 PHE A O 1
ATOM 851 N N . GLN A 1 105 ? 17.279 -8.166 -1.078 1.00 73.75 105 GLN A N 1
ATOM 852 C CA . GLN A 1 105 ? 15.844 -7.924 -1.226 1.00 73.75 105 GLN A CA 1
ATOM 853 C C . GLN A 1 105 ? 15.488 -6.465 -0.946 1.00 73.75 105 GLN A C 1
ATOM 855 O O . GLN A 1 105 ? 14.755 -5.859 -1.719 1.00 73.75 105 GLN A O 1
ATOM 860 N N . ARG A 1 106 ? 16.068 -5.857 0.096 1.00 73.94 106 ARG A N 1
ATOM 861 C CA . ARG A 1 106 ? 15.828 -4.446 0.424 1.00 73.94 106 ARG A CA 1
ATOM 862 C C . ARG A 1 106 ? 16.229 -3.514 -0.717 1.00 73.94 106 ARG A C 1
ATOM 864 O O . ARG A 1 106 ? 15.524 -2.541 -0.962 1.00 73.94 106 ARG A O 1
ATOM 871 N N . VAL A 1 107 ? 17.348 -3.787 -1.390 1.00 80.69 107 VAL A N 1
ATOM 872 C CA . VAL A 1 107 ? 17.809 -2.976 -2.527 1.00 80.69 107 VAL A CA 1
ATOM 873 C C . VAL A 1 107 ? 16.962 -3.234 -3.774 1.00 80.69 107 VAL A C 1
ATOM 875 O O . VAL A 1 107 ? 16.567 -2.275 -4.432 1.00 80.69 107 VAL A O 1
ATOM 878 N N . GLU A 1 108 ? 16.639 -4.492 -4.077 1.00 83.19 108 GLU A N 1
ATOM 879 C CA . GLU A 1 108 ? 15.796 -4.864 -5.226 1.00 83.19 108 GLU A CA 1
ATOM 880 C C . GLU A 1 108 ? 14.357 -4.334 -5.102 1.00 83.19 108 GLU A C 1
ATOM 882 O O . GLU A 1 108 ? 13.773 -3.893 -6.089 1.00 83.19 108 GLU A O 1
ATOM 887 N N . ASP A 1 109 ? 13.795 -4.305 -3.890 1.00 82.62 109 ASP A N 1
ATOM 888 C CA . ASP A 1 109 ? 12.447 -3.788 -3.632 1.00 82.62 109 ASP A CA 1
ATOM 889 C C . ASP A 1 109 ? 12.409 -2.255 -3.491 1.00 82.62 109 ASP A C 1
ATOM 891 O O . ASP A 1 109 ? 11.332 -1.650 -3.552 1.00 82.62 109 ASP A O 1
ATOM 895 N N . ALA A 1 110 ? 13.562 -1.597 -3.323 1.00 86.25 110 ALA A N 1
ATOM 896 C CA . ALA A 1 110 ? 13.645 -0.155 -3.086 1.00 86.25 110 ALA A CA 1
ATOM 897 C C . ALA A 1 110 ? 12.952 0.707 -4.164 1.00 86.25 110 ALA A C 1
ATOM 899 O O . ALA A 1 110 ? 12.251 1.648 -3.779 1.00 86.25 110 ALA A O 1
ATOM 900 N N . PRO A 1 111 ? 13.070 0.426 -5.482 1.00 88.62 111 PRO A N 1
ATOM 901 C CA . PRO A 1 111 ? 12.375 1.202 -6.510 1.00 88.62 111 PRO A CA 1
ATOM 902 C C . PRO A 1 111 ? 10.857 1.172 -6.333 1.00 88.62 111 PRO A C 1
ATOM 904 O O . PRO A 1 111 ? 10.197 2.204 -6.434 1.00 88.62 111 PRO A O 1
ATOM 907 N N . ARG A 1 112 ? 10.304 -0.002 -6.011 1.00 89.44 112 ARG A N 1
ATOM 908 C CA . ARG A 1 112 ? 8.871 -0.164 -5.769 1.00 89.44 112 ARG A CA 1
ATOM 909 C C . ARG A 1 112 ? 8.428 0.608 -4.530 1.00 89.44 112 ARG A C 1
ATOM 911 O O . ARG A 1 112 ? 7.467 1.367 -4.607 1.00 89.44 112 ARG A O 1
ATOM 918 N N . GLN A 1 113 ? 9.147 0.442 -3.418 1.00 87.81 113 GLN A N 1
ATOM 919 C CA . GLN A 1 113 ? 8.837 1.121 -2.155 1.00 87.81 113 GLN A CA 1
ATOM 920 C C . GLN A 1 113 ? 8.881 2.645 -2.303 1.00 87.81 113 GLN A C 1
ATOM 922 O O . GLN A 1 113 ? 8.027 3.340 -1.760 1.00 87.81 113 GLN A O 1
ATOM 927 N N . LEU A 1 114 ? 9.849 3.169 -3.061 1.00 90.88 114 LEU A N 1
ATOM 928 C CA . LEU A 1 114 ? 9.942 4.596 -3.362 1.00 90.88 114 LEU A CA 1
ATOM 929 C C . LEU A 1 114 ? 8.705 5.094 -4.120 1.00 90.88 114 LEU A C 1
ATOM 931 O O . LEU A 1 114 ? 8.143 6.124 -3.760 1.00 90.88 114 LEU A O 1
ATOM 935 N N . ILE A 1 115 ? 8.281 4.374 -5.160 1.00 93.75 115 ILE A N 1
ATOM 936 C CA . ILE A 1 115 ? 7.108 4.744 -5.962 1.00 93.75 115 ILE A CA 1
ATOM 937 C C . ILE A 1 115 ? 5.837 4.709 -5.104 1.00 93.75 115 ILE A C 1
ATOM 939 O O . ILE A 1 115 ? 5.034 5.636 -5.171 1.00 93.75 115 ILE A O 1
ATOM 943 N N . GLU A 1 116 ? 5.668 3.682 -4.272 1.00 92.25 116 GLU A N 1
ATOM 944 C CA . GLU A 1 116 ? 4.528 3.569 -3.355 1.00 92.25 116 GLU A CA 1
ATOM 945 C C . GLU A 1 116 ? 4.511 4.706 -2.312 1.00 92.25 116 GLU A C 1
ATOM 947 O O . GLU A 1 116 ? 3.454 5.293 -2.084 1.00 92.25 116 GLU A O 1
ATOM 952 N N . ASP A 1 117 ? 5.667 5.088 -1.748 1.00 90.38 117 ASP A N 1
ATOM 953 C CA . ASP A 1 117 ? 5.790 6.238 -0.830 1.00 90.38 117 ASP A CA 1
ATOM 954 C C . ASP A 1 117 ? 5.436 7.563 -1.523 1.00 90.38 117 ASP A C 1
ATOM 956 O O . ASP A 1 117 ? 4.705 8.379 -0.964 1.00 90.38 117 ASP A O 1
ATOM 960 N N . ILE A 1 118 ? 5.894 7.776 -2.762 1.00 91.88 118 ILE A N 1
ATOM 961 C CA . ILE A 1 118 ? 5.526 8.963 -3.549 1.00 91.88 118 ILE A CA 1
ATOM 962 C C . ILE A 1 118 ? 4.011 9.011 -3.763 1.00 91.88 118 ILE A C 1
ATOM 964 O O . ILE A 1 118 ? 3.389 10.025 -3.454 1.00 91.88 118 ILE A O 1
ATOM 968 N N . ILE A 1 119 ? 3.409 7.919 -4.242 1.00 92.25 119 ILE A N 1
ATOM 969 C CA . ILE A 1 119 ? 1.960 7.832 -4.473 1.00 92.25 119 ILE A CA 1
ATOM 970 C C . ILE A 1 119 ? 1.193 8.153 -3.189 1.00 92.25 119 ILE A C 1
ATOM 972 O O . ILE A 1 119 ? 0.241 8.932 -3.220 1.00 92.25 119 ILE A O 1
ATOM 976 N N . TRP A 1 120 ? 1.613 7.582 -2.059 1.00 88.81 120 TRP A N 1
ATOM 977 C CA . TRP A 1 120 ? 0.960 7.814 -0.778 1.00 88.81 120 TRP A CA 1
ATOM 978 C C . TRP A 1 120 ? 1.033 9.284 -0.358 1.00 88.81 120 TRP A C 1
ATOM 980 O O . TRP A 1 120 ? 0.016 9.860 0.012 1.00 88.81 120 TRP A O 1
ATOM 990 N N . ARG A 1 121 ? 2.198 9.925 -0.496 1.00 85.62 121 ARG A N 1
ATOM 991 C CA . ARG A 1 121 ? 2.360 11.355 -0.185 1.00 85.62 121 ARG A CA 1
ATOM 992 C C . ARG A 1 121 ? 1.487 12.258 -1.045 1.00 85.62 121 ARG A C 1
ATOM 994 O O . ARG A 1 121 ? 0.985 13.249 -0.533 1.00 85.62 121 ARG A O 1
ATOM 1001 N N . LEU A 1 122 ? 1.311 11.931 -2.326 1.00 89.00 122 LEU A N 1
ATOM 1002 C CA . LEU A 1 122 ? 0.420 12.685 -3.213 1.00 89.00 122 LEU A CA 1
ATOM 1003 C C . LEU A 1 122 ? -1.050 12.514 -2.801 1.00 89.00 122 LEU A C 1
ATOM 1005 O O . LEU A 1 122 ? -1.821 13.466 -2.867 1.00 89.00 122 LEU A O 1
ATOM 1009 N N . LEU A 1 123 ? -1.430 11.315 -2.348 1.00 88.00 123 LEU A N 1
ATOM 1010 C CA . LEU A 1 123 ? -2.793 11.015 -1.904 1.00 88.00 123 LEU A CA 1
ATOM 1011 C C . LEU A 1 123 ? -3.127 11.541 -0.500 1.00 88.00 123 LEU A C 1
ATOM 1013 O O . LEU A 1 123 ? -4.304 11.761 -0.224 1.00 88.00 123 LEU A O 1
ATOM 1017 N N . ASP A 1 124 ? -2.130 11.739 0.361 1.00 84.19 124 ASP A N 1
ATOM 1018 C CA . ASP A 1 124 ? -2.273 12.224 1.746 1.00 84.19 124 ASP A CA 1
ATOM 1019 C C . ASP A 1 124 ? -1.908 13.713 1.903 1.00 84.19 124 ASP A C 1
ATOM 1021 O O . ASP A 1 124 ? -1.833 14.241 3.012 1.00 84.19 124 ASP A O 1
ATOM 1025 N N . ALA A 1 125 ? -1.638 14.413 0.799 1.00 78.06 125 ALA A N 1
ATOM 1026 C CA . ALA A 1 125 ? -1.269 15.819 0.845 1.00 78.06 125 ALA A CA 1
ATOM 1027 C C . ALA A 1 125 ? -2.419 16.672 1.424 1.00 78.06 125 ALA A C 1
ATOM 1029 O O . ALA A 1 125 ? -3.561 16.590 0.968 1.00 78.06 125 ALA A O 1
ATOM 1030 N N . ASP A 1 126 ? -2.115 17.506 2.426 1.00 74.69 126 ASP A N 1
ATOM 1031 C CA . ASP A 1 126 ? -3.060 18.482 2.985 1.00 74.69 126 ASP A CA 1
ATOM 1032 C C . ASP A 1 126 ? -2.967 19.784 2.179 1.00 74.69 126 ASP A C 1
ATOM 1034 O O . ASP A 1 126 ? -2.114 20.637 2.425 1.00 74.69 126 ASP A O 1
ATOM 1038 N N . LEU A 1 127 ? -3.826 19.911 1.169 1.00 68.12 127 LEU A N 1
ATOM 1039 C CA . LEU A 1 127 ? -3.775 20.975 0.157 1.00 68.12 127 LEU A CA 1
ATOM 1040 C C . LEU A 1 127 ? -4.550 22.241 0.563 1.00 68.12 127 LEU A C 1
ATOM 1042 O O . LEU A 1 127 ? -5.085 22.951 -0.280 1.00 68.12 127 LEU A O 1
ATOM 1046 N N . ARG A 1 128 ? -4.631 22.544 1.864 1.00 65.75 128 ARG A N 1
ATOM 1047 C CA . ARG A 1 128 ? -5.327 23.743 2.384 1.00 65.75 128 ARG A CA 1
ATOM 1048 C C . ARG A 1 128 ? -4.664 25.070 2.001 1.00 65.75 128 ARG A C 1
ATOM 1050 O O . ARG A 1 128 ? -5.258 26.117 2.248 1.00 65.75 128 ARG A O 1
ATOM 1057 N N . ASP A 1 129 ? -3.454 25.027 1.451 1.00 61.81 129 ASP A N 1
ATOM 1058 C CA . ASP A 1 129 ? -2.672 26.190 1.040 1.00 61.81 129 ASP A CA 1
ATOM 1059 C C . ASP A 1 129 ? -2.063 25.941 -0.351 1.00 61.81 129 ASP A C 1
ATOM 1061 O O . ASP A 1 129 ? -1.334 24.964 -0.545 1.00 61.81 129 ASP A O 1
ATOM 1065 N N . ASP A 1 130 ? -2.365 26.810 -1.322 1.00 59.53 130 ASP A N 1
ATOM 1066 C CA . ASP A 1 130 ? -1.966 26.650 -2.730 1.00 59.53 130 ASP A CA 1
ATOM 1067 C C . ASP A 1 130 ? -0.432 26.652 -2.909 1.00 59.53 130 ASP A C 1
ATOM 1069 O O . ASP A 1 130 ? 0.095 25.982 -3.799 1.00 59.53 130 ASP A O 1
ATOM 1073 N N . GLU A 1 131 ? 0.318 27.339 -2.033 1.00 54.34 131 GLU A N 1
ATOM 1074 C CA . GLU A 1 131 ? 1.792 27.309 -2.038 1.00 54.34 131 GLU A CA 1
ATOM 1075 C C . GLU A 1 131 ? 2.369 25.966 -1.551 1.00 54.34 131 GLU A C 1
ATOM 1077 O O . GLU A 1 131 ? 3.482 25.594 -1.935 1.00 54.34 131 GLU A O 1
ATOM 1082 N N . ALA A 1 132 ? 1.624 25.200 -0.746 1.00 58.34 132 ALA A N 1
ATOM 1083 C CA . ALA A 1 132 ? 2.066 23.895 -0.258 1.00 58.34 132 ALA A CA 1
ATOM 1084 C C . ALA A 1 132 ? 1.962 22.808 -1.341 1.00 58.34 132 ALA A C 1
ATOM 1086 O O . ALA A 1 132 ? 2.769 21.880 -1.357 1.00 58.34 132 ALA A O 1
ATOM 1087 N N . VAL A 1 133 ? 1.023 22.943 -2.283 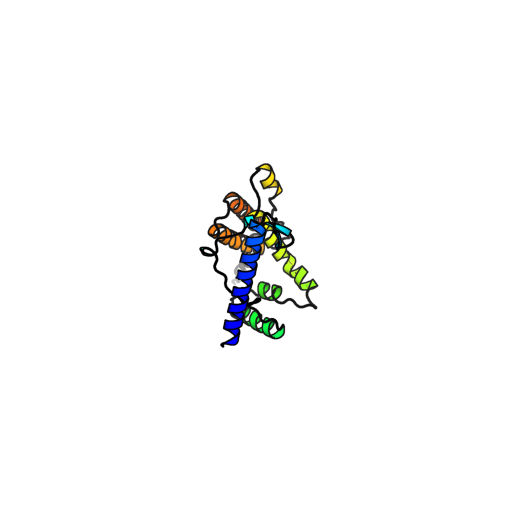1.00 57.69 133 VAL A N 1
ATOM 1088 C CA . VAL A 1 133 ? 0.742 21.943 -3.327 1.00 57.69 133 VAL A CA 1
ATOM 1089 C C . VAL A 1 133 ? 1.963 21.677 -4.212 1.00 57.69 133 VAL A C 1
ATOM 1091 O O . VAL A 1 133 ? 2.365 20.526 -4.383 1.00 57.69 133 VAL A O 1
ATOM 1094 N N . GLU A 1 134 ? 2.607 22.728 -4.728 1.00 60.62 134 GLU A N 1
ATOM 1095 C CA . GLU A 1 134 ? 3.810 22.570 -5.562 1.00 60.62 134 GLU A CA 1
ATOM 1096 C C . GLU A 1 134 ? 5.054 22.183 -4.754 1.00 60.62 134 GLU A C 1
ATOM 1098 O O . GLU A 1 134 ? 5.951 21.522 -5.272 1.00 60.62 134 GLU A O 1
ATOM 1103 N N . ALA A 1 135 ? 5.107 22.524 -3.464 1.00 61.44 135 ALA A N 1
ATOM 1104 C CA . ALA A 1 135 ? 6.181 22.067 -2.585 1.00 61.44 135 ALA A CA 1
ATOM 1105 C C . ALA A 1 135 ? 6.080 20.563 -2.257 1.00 61.44 135 ALA A C 1
ATOM 1107 O O . ALA A 1 135 ? 7.091 19.934 -1.933 1.00 61.44 135 ALA A O 1
ATOM 1108 N N . LEU A 1 136 ? 4.875 19.986 -2.335 1.00 68.25 136 LEU A N 1
ATOM 1109 C CA . LEU A 1 136 ? 4.605 18.569 -2.084 1.00 68.25 136 LEU A CA 1
ATOM 1110 C C . LEU A 1 136 ? 4.682 17.694 -3.341 1.00 68.25 136 LEU A C 1
ATOM 1112 O O . LEU A 1 136 ? 4.826 16.475 -3.208 1.00 68.25 136 LEU A O 1
ATOM 1116 N N . TYR A 1 137 ? 4.610 18.274 -4.543 1.00 80.06 137 TYR A N 1
ATOM 1117 C CA . TYR A 1 137 ? 4.668 17.492 -5.773 1.00 80.06 137 TYR A CA 1
ATOM 1118 C C . TYR A 1 137 ? 6.063 16.892 -5.997 1.00 80.06 137 TYR A C 1
ATOM 1120 O O . TYR A 1 137 ? 7.065 17.593 -6.142 1.00 80.06 137 TYR A O 1
ATOM 1128 N N . ILE A 1 138 ? 6.124 15.560 -6.071 1.00 82.50 138 ILE A N 1
ATOM 1129 C CA . ILE A 1 138 ? 7.346 14.818 -6.388 1.00 82.50 138 ILE A CA 1
ATOM 1130 C C . ILE A 1 138 ? 7.228 14.303 -7.820 1.00 82.50 138 ILE A C 1
ATOM 1132 O O . ILE A 1 138 ? 6.549 13.311 -8.078 1.00 82.50 138 ILE A O 1
ATOM 1136 N N . ALA A 1 139 ? 7.908 14.970 -8.751 1.00 88.62 139 ALA A N 1
ATOM 1137 C CA . ALA A 1 139 ? 7.937 14.558 -10.150 1.00 88.62 139 ALA A CA 1
ATOM 1138 C C . ALA A 1 139 ? 8.687 13.219 -10.338 1.00 88.62 139 ALA A C 1
ATOM 1140 O O . ALA A 1 139 ? 9.680 12.961 -9.641 1.00 88.62 139 ALA A O 1
ATOM 1141 N N . PRO A 1 140 ? 8.269 12.376 -11.301 1.00 93.31 140 PRO A N 1
ATOM 1142 C CA . PRO A 1 140 ? 9.026 11.185 -11.664 1.00 93.31 140 PRO A CA 1
ATOM 1143 C C . PRO A 1 140 ? 10.384 11.579 -12.257 1.00 93.31 140 PRO A C 1
ATOM 1145 O O . PRO A 1 140 ? 10.517 12.602 -12.928 1.00 93.31 140 PRO A O 1
ATOM 1148 N N . GLN A 1 141 ? 11.406 10.760 -12.011 1.00 91.75 141 GLN A N 1
ATOM 1149 C CA . GLN A 1 141 ? 12.747 10.978 -12.555 1.00 91.75 141 GLN A CA 1
ATOM 1150 C C . GLN A 1 141 ? 13.053 9.967 -13.665 1.00 91.75 141 GLN A C 1
ATOM 1152 O O . GLN A 1 141 ? 12.594 8.828 -13.580 1.00 91.75 141 GLN A O 1
ATOM 1157 N N . PRO A 1 142 ? 13.901 10.309 -14.656 1.00 91.44 142 PRO A N 1
ATOM 1158 C CA . PRO A 1 142 ? 14.282 9.3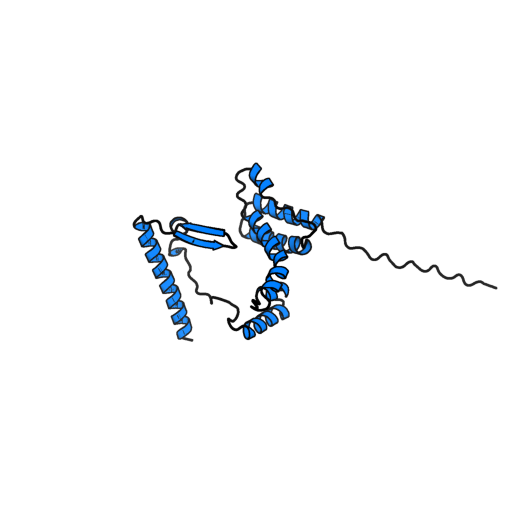79 -15.725 1.00 91.44 142 PRO A CA 1
ATOM 1159 C C . PRO A 1 142 ? 14.960 8.090 -15.240 1.00 91.44 142 PRO A C 1
ATOM 1161 O O . PRO A 1 142 ? 14.997 7.103 -15.965 1.00 91.44 142 PRO A O 1
ATOM 1164 N N . SER A 1 143 ? 15.536 8.107 -14.035 1.00 90.31 143 SER A N 1
ATOM 1165 C CA . SER A 1 143 ? 16.167 6.951 -13.391 1.00 90.31 143 SER A CA 1
ATOM 1166 C C . SER A 1 143 ? 15.173 5.990 -12.736 1.00 90.31 143 SER A C 1
ATOM 1168 O O . SER A 1 143 ? 15.576 4.904 -12.325 1.00 90.31 143 SER A O 1
ATOM 1170 N N . PHE A 1 144 ? 13.905 6.379 -12.587 1.00 93.88 144 PHE A N 1
ATOM 1171 C CA . PHE A 1 144 ? 12.885 5.526 -11.986 1.00 93.88 144 PHE A CA 1
ATOM 1172 C C . PHE A 1 144 ? 12.456 4.433 -12.963 1.00 93.88 144 PHE A C 1
ATOM 1174 O O . PHE A 1 144 ? 12.586 4.569 -14.181 1.00 93.88 144 PHE A O 1
ATOM 1181 N N . ASP A 1 145 ? 11.861 3.366 -12.433 1.00 93.19 145 ASP A N 1
ATOM 1182 C CA . ASP A 1 145 ? 11.081 2.454 -13.262 1.00 93.19 145 ASP A CA 1
ATOM 1183 C C . ASP A 1 145 ? 9.773 3.150 -13.674 1.00 93.19 145 ASP A C 1
ATOM 1185 O O . ASP A 1 145 ? 8.744 3.062 -13.004 1.00 93.19 145 ASP A O 1
ATOM 1189 N N . LEU A 1 146 ? 9.832 3.887 -14.785 1.00 95.06 146 LEU A N 1
ATOM 1190 C CA . LEU A 1 146 ? 8.711 4.667 -15.314 1.00 95.06 146 LEU A CA 1
ATOM 1191 C C . LEU A 1 146 ? 7.503 3.787 -15.668 1.00 95.06 146 LEU A C 1
ATOM 1193 O O . LEU A 1 146 ? 6.361 4.222 -15.526 1.00 95.06 146 LEU A O 1
ATOM 1197 N N . THR A 1 147 ? 7.737 2.538 -16.082 1.00 94.56 147 THR A N 1
ATOM 1198 C CA . THR A 1 147 ? 6.649 1.593 -16.379 1.00 94.56 147 THR A CA 1
ATOM 1199 C C . THR A 1 147 ? 5.932 1.200 -15.090 1.00 94.56 147 THR A C 1
ATOM 1201 O O . THR A 1 147 ? 4.698 1.154 -15.049 1.00 94.56 147 THR A O 1
ATOM 1204 N N . LEU A 1 148 ? 6.690 0.968 -14.015 1.00 93.44 148 LEU A N 1
ATOM 1205 C CA . LEU A 1 148 ? 6.138 0.695 -12.694 1.00 93.44 148 LEU A CA 1
ATOM 1206 C C . LEU A 1 148 ? 5.410 1.914 -12.109 1.00 93.44 148 LEU A C 1
ATOM 1208 O O . LEU A 1 148 ? 4.326 1.734 -11.552 1.00 93.44 148 LEU A O 1
ATOM 1212 N N . CYS A 1 149 ? 5.932 3.134 -12.297 1.00 96.00 149 CYS A N 1
ATOM 1213 C CA . CYS A 1 149 ? 5.253 4.381 -11.921 1.00 96.00 149 CYS A CA 1
ATOM 1214 C C . CYS A 1 149 ? 3.853 4.463 -12.543 1.00 96.00 149 CYS A C 1
ATOM 1216 O O . CYS A 1 149 ? 2.870 4.663 -11.829 1.00 96.00 149 CYS A O 1
ATOM 1218 N N . VAL A 1 150 ? 3.752 4.257 -13.862 1.00 96.38 150 VAL A N 1
ATOM 1219 C CA . VAL A 1 150 ? 2.470 4.291 -14.583 1.00 96.38 150 VAL A CA 1
ATOM 1220 C C . VAL A 1 150 ? 1.536 3.189 -14.085 1.00 96.38 150 VAL A C 1
ATOM 1222 O O . VAL A 1 150 ? 0.366 3.456 -13.799 1.00 96.38 150 VAL A O 1
ATOM 1225 N N . ARG A 1 151 ? 2.038 1.955 -13.941 1.00 95.31 151 ARG A N 1
ATOM 1226 C CA . ARG A 1 151 ? 1.235 0.805 -13.500 1.00 95.31 151 ARG A CA 1
ATOM 1227 C C . ARG A 1 151 ? 0.673 1.008 -12.092 1.00 95.31 151 ARG A C 1
ATOM 1229 O O . ARG A 1 151 ? -0.540 0.917 -11.913 1.00 95.31 151 ARG A O 1
ATOM 1236 N N . LEU A 1 152 ? 1.528 1.257 -11.098 1.00 94.94 152 LEU A N 1
ATOM 1237 C CA . LEU A 1 152 ? 1.096 1.411 -9.705 1.00 94.94 152 LEU A CA 1
ATOM 1238 C C . LEU A 1 152 ? 0.275 2.685 -9.518 1.00 94.94 152 LEU A C 1
ATOM 1240 O O . LEU A 1 152 ? -0.789 2.623 -8.906 1.00 94.94 152 LEU A O 1
ATOM 1244 N N . GLY A 1 153 ? 0.700 3.807 -10.104 1.00 96.06 153 GLY A N 1
ATOM 1245 C CA . GLY A 1 153 ? -0.041 5.064 -10.024 1.00 96.06 153 GLY A CA 1
ATOM 1246 C C . GLY A 1 153 ? -1.464 4.935 -10.571 1.00 96.06 153 GLY A C 1
ATOM 1247 O O . GLY A 1 153 ? -2.409 5.354 -9.909 1.00 96.06 153 GLY A O 1
ATOM 1248 N N . SER A 1 154 ? -1.650 4.251 -11.707 1.00 96.12 154 SER A N 1
ATOM 1249 C CA . SER A 1 154 ? -2.985 4.001 -12.276 1.00 96.12 154 SER A CA 1
ATOM 1250 C C . SER A 1 154 ? -3.864 3.122 -11.375 1.00 96.12 154 SER A C 1
ATOM 1252 O O . SER A 1 154 ? -5.058 3.386 -11.222 1.00 96.12 154 SER A O 1
ATOM 1254 N N . LEU A 1 155 ? -3.290 2.083 -10.754 1.00 94.94 155 LEU A N 1
ATOM 1255 C CA . LEU A 1 155 ? -4.017 1.202 -9.831 1.00 94.94 155 LEU A CA 1
ATOM 1256 C C . LEU A 1 155 ? -4.445 1.943 -8.558 1.00 94.94 155 LEU A C 1
ATOM 1258 O O . LEU A 1 155 ? -5.595 1.828 -8.130 1.00 94.94 155 LEU A O 1
ATOM 1262 N N . HIS A 1 156 ? -3.538 2.725 -7.971 1.00 93.69 156 HIS A N 1
ATOM 1263 C CA . HIS A 1 156 ? -3.828 3.519 -6.781 1.00 93.69 156 HIS A CA 1
ATOM 1264 C C . HIS A 1 156 ? -4.803 4.661 -7.068 1.00 93.69 156 HIS A C 1
ATOM 1266 O O . HIS A 1 156 ? -5.672 4.913 -6.239 1.00 93.69 156 HIS A O 1
ATOM 1272 N N . TYR A 1 157 ? -4.742 5.280 -8.249 1.00 95.56 157 TYR A N 1
ATOM 1273 C CA . TYR A 1 157 ? -5.731 6.264 -8.688 1.00 95.56 157 TYR A CA 1
ATOM 1274 C C . TYR A 1 157 ? -7.137 5.660 -8.727 1.00 95.56 157 TYR A C 1
ATOM 1276 O O . TYR A 1 157 ? -8.063 6.198 -8.124 1.00 95.56 157 TYR A O 1
ATOM 1284 N N . ALA A 1 158 ? -7.298 4.494 -9.365 1.00 92.50 158 ALA A N 1
ATOM 1285 C CA . ALA A 1 158 ? -8.586 3.805 -9.418 1.00 92.50 158 ALA A CA 1
ATOM 1286 C C . ALA A 1 158 ? -9.105 3.437 -8.016 1.00 92.50 158 ALA A C 1
ATOM 1288 O O . ALA A 1 158 ? -10.300 3.554 -7.744 1.00 92.50 158 ALA A O 1
ATOM 1289 N N . ARG A 1 159 ? -8.211 3.021 -7.109 1.00 94.12 159 ARG A N 1
ATOM 1290 C CA . ARG A 1 159 ? -8.563 2.730 -5.715 1.00 94.12 159 ARG A CA 1
ATOM 1291 C C . ARG A 1 159 ? -9.000 3.987 -4.957 1.00 94.12 159 ARG A C 1
ATOM 1293 O O . ARG A 1 159 ? -10.049 3.960 -4.323 1.00 94.12 159 ARG A O 1
ATOM 1300 N N . ALA A 1 160 ? -8.237 5.072 -5.053 1.00 87.69 160 ALA A N 1
ATOM 1301 C CA . ALA A 1 160 ? -8.532 6.345 -4.399 1.00 87.69 160 ALA A CA 1
ATOM 1302 C C . ALA A 1 160 ? -9.846 6.964 -4.904 1.00 87.69 160 ALA A C 1
ATOM 1304 O O . ALA A 1 160 ? -10.613 7.512 -4.115 1.00 87.69 160 ALA A O 1
ATOM 1305 N N . LEU A 1 161 ? -10.149 6.802 -6.197 1.00 89.12 161 LEU A N 1
ATOM 1306 C CA . LEU A 1 161 ? -11.422 7.215 -6.783 1.00 89.12 161 LEU A CA 1
ATOM 1307 C C . LEU A 1 161 ? -12.611 6.455 -6.170 1.00 89.12 161 LEU A C 1
ATOM 1309 O O . LEU A 1 161 ? -13.647 7.056 -5.896 1.00 89.12 161 LEU A O 1
ATOM 1313 N N . LEU A 1 162 ? -12.468 5.147 -5.923 1.00 88.38 162 LEU A N 1
ATOM 1314 C CA . LEU A 1 162 ? -13.494 4.346 -5.241 1.00 88.38 162 LEU A CA 1
ATOM 1315 C C . LEU A 1 162 ? -13.656 4.727 -3.766 1.00 88.38 162 LEU A C 1
ATOM 1317 O O . LEU A 1 162 ? -14.770 4.689 -3.248 1.00 88.38 162 LEU A O 1
ATOM 1321 N N . ASP A 1 163 ? -12.555 5.083 -3.108 1.00 87.38 163 ASP A N 1
ATOM 1322 C CA . ASP A 1 163 ? -12.531 5.459 -1.694 1.00 87.38 163 ASP A CA 1
ATOM 1323 C C . ASP A 1 163 ? -12.969 6.924 -1.459 1.00 87.38 163 ASP A C 1
ATOM 1325 O O . ASP A 1 163 ? -13.100 7.347 -0.312 1.00 87.38 163 ASP A O 1
ATOM 1329 N N . GLY A 1 164 ? -13.251 7.687 -2.524 1.00 85.31 164 GLY A N 1
ATOM 1330 C CA . GLY A 1 164 ? -13.757 9.060 -2.439 1.00 85.31 164 GLY A CA 1
ATOM 1331 C C . GLY A 1 164 ? -12.696 10.085 -2.034 1.00 85.31 164 GLY A C 1
ATOM 1332 O O . GLY A 1 164 ? -13.019 11.050 -1.342 1.00 85.31 164 GLY A O 1
ATOM 1333 N N . ALA A 1 165 ? -11.438 9.866 -2.429 1.00 87.69 165 ALA A N 1
ATOM 1334 C CA . ALA A 1 165 ? -10.351 10.810 -2.182 1.00 87.69 165 ALA A CA 1
ATOM 1335 C C . ALA A 1 165 ? -10.642 12.199 -2.784 1.00 87.69 165 ALA A C 1
ATOM 1337 O O . ALA A 1 165 ? -11.376 12.325 -3.767 1.00 87.69 165 ALA A O 1
ATOM 1338 N N . ALA A 1 166 ? -10.044 13.238 -2.194 1.00 88.56 166 ALA A N 1
ATOM 1339 C CA . ALA A 1 166 ? -10.177 14.616 -2.659 1.00 88.56 166 ALA A CA 1
ATOM 1340 C C . ALA A 1 166 ? -9.706 14.762 -4.117 1.00 88.56 166 ALA A C 1
ATOM 1342 O O . ALA A 1 166 ? -8.717 14.142 -4.521 1.00 88.56 166 ALA A O 1
ATOM 1343 N N . GLN A 1 167 ? -10.413 15.579 -4.902 1.00 88.69 167 GLN A N 1
ATOM 1344 C CA . GLN A 1 167 ? -10.141 15.724 -6.335 1.00 88.69 167 GLN A CA 1
ATOM 1345 C C . GLN A 1 167 ? -8.731 16.262 -6.580 1.00 88.69 167 GLN A C 1
ATOM 1347 O O . GLN A 1 167 ? -8.040 15.805 -7.482 1.00 88.69 167 GLN A O 1
ATOM 1352 N N . GLU A 1 168 ? -8.279 17.169 -5.727 1.00 88.62 168 GLU A N 1
ATOM 1353 C CA . GLU A 1 168 ? -6.966 17.788 -5.805 1.00 88.62 168 GLU A CA 1
ATOM 1354 C C . GLU A 1 168 ? -5.842 16.741 -5.643 1.00 88.62 168 GLU A C 1
ATOM 1356 O O . GLU A 1 168 ? -4.857 16.748 -6.384 1.00 88.62 168 GLU A O 1
ATOM 1361 N N . ASN A 1 169 ? -6.027 15.760 -4.754 1.00 88.44 169 ASN A N 1
ATOM 1362 C CA . ASN A 1 169 ? -5.078 14.659 -4.543 1.00 88.44 169 ASN A CA 1
ATOM 1363 C C . ASN A 1 169 ? -5.089 13.675 -5.727 1.00 88.44 169 ASN A C 1
ATOM 1365 O O . ASN A 1 169 ? -4.047 13.154 -6.137 1.00 88.44 169 ASN A O 1
ATOM 1369 N N . LEU A 1 170 ? -6.270 13.434 -6.306 1.00 91.75 170 LEU A N 1
ATOM 1370 C CA . LEU A 1 170 ? -6.415 12.636 -7.525 1.00 91.75 170 LEU A CA 1
ATOM 1371 C C . LEU A 1 170 ? -5.717 13.304 -8.716 1.00 91.75 170 LEU A C 1
ATOM 1373 O O . LEU A 1 170 ? -5.060 12.614 -9.499 1.00 91.75 170 LEU A O 1
ATOM 1377 N N . ASP A 1 171 ? -5.812 14.627 -8.830 1.00 92.25 171 ASP A N 1
ATOM 1378 C CA . ASP A 1 171 ? -5.168 15.407 -9.885 1.00 92.25 171 ASP A CA 1
ATOM 1379 C C . ASP A 1 171 ? -3.638 15.374 -9.752 1.00 92.25 171 ASP A C 1
ATOM 1381 O O . ASP A 1 171 ? -2.939 15.176 -10.750 1.00 92.25 171 ASP A O 1
ATOM 1385 N N . LEU A 1 172 ? -3.103 15.459 -8.526 1.00 91.38 172 LEU A N 1
ATOM 1386 C CA . LEU A 1 172 ? -1.670 15.284 -8.258 1.00 91.38 172 LEU A CA 1
ATOM 1387 C C . LEU A 1 172 ? -1.159 13.907 -8.696 1.00 91.38 172 LEU A C 1
ATOM 1389 O O . LEU A 1 172 ? -0.130 13.806 -9.373 1.00 91.38 172 LEU A O 1
ATOM 1393 N N . LEU A 1 173 ? -1.879 12.839 -8.344 1.00 94.19 173 LEU A N 1
ATOM 1394 C CA . LEU A 1 173 ? -1.499 11.485 -8.743 1.00 94.19 173 LEU A CA 1
ATOM 1395 C C . LEU A 1 173 ? -1.611 11.288 -10.264 1.00 94.19 173 LEU A C 1
ATOM 1397 O O . LEU A 1 173 ? -0.737 10.670 -10.875 1.00 94.19 173 LEU A O 1
ATOM 1401 N N . MET A 1 174 ? -2.648 11.842 -10.896 1.00 95.00 174 MET A N 1
ATOM 1402 C CA . MET A 1 174 ? -2.816 11.788 -12.350 1.00 95.00 174 MET A CA 1
ATOM 1403 C C . MET A 1 174 ? -1.695 12.538 -13.080 1.00 95.00 174 MET A C 1
ATOM 1405 O O . MET A 1 174 ? -1.191 12.057 -14.101 1.00 95.00 174 MET A O 1
ATOM 1409 N N . ARG A 1 175 ? -1.259 13.686 -12.546 1.00 94.19 175 ARG A N 1
ATOM 1410 C CA . ARG A 1 175 ? -0.099 14.428 -13.054 1.00 94.19 175 ARG A CA 1
ATOM 1411 C C . ARG A 1 175 ? 1.167 13.577 -12.982 1.00 94.19 175 ARG A C 1
ATOM 1413 O O . ARG A 1 175 ? 1.830 13.423 -14.000 1.00 94.19 175 ARG A O 1
ATOM 1420 N N . PHE A 1 176 ? 1.437 12.935 -11.843 1.00 95.56 176 PHE A N 1
ATOM 1421 C CA . PHE A 1 176 ? 2.585 12.033 -11.686 1.00 95.56 176 PHE A CA 1
ATOM 1422 C C . PHE A 1 176 ? 2.588 10.892 -12.716 1.00 95.56 176 PHE A C 1
ATOM 1424 O O . PHE A 1 176 ? 3.611 10.623 -13.350 1.00 95.56 176 PHE A O 1
ATOM 1431 N N . VAL A 1 177 ? 1.437 10.244 -12.930 1.00 96.25 177 VAL A N 1
ATOM 1432 C CA . VAL A 1 177 ? 1.287 9.177 -13.936 1.00 96.25 177 VAL A CA 1
ATOM 1433 C C . VAL A 1 177 ? 1.531 9.707 -15.349 1.00 96.25 177 VAL A C 1
ATOM 1435 O O . VAL A 1 177 ? 2.228 9.069 -16.139 1.00 96.25 177 VAL A O 1
ATOM 1438 N N . THR A 1 178 ? 0.983 10.879 -15.666 1.00 95.94 178 THR A N 1
ATOM 1439 C CA . THR A 1 178 ? 1.124 11.505 -16.986 1.00 95.94 178 THR A CA 1
ATOM 1440 C C . THR A 1 178 ? 2.574 11.895 -17.264 1.00 95.94 178 THR A C 1
ATOM 1442 O O . THR A 1 178 ? 3.096 11.572 -18.332 1.00 95.94 178 THR A O 1
ATOM 1445 N N . ASP A 1 179 ? 3.245 12.517 -16.296 1.00 95.12 179 ASP A N 1
ATOM 1446 C CA . ASP A 1 179 ? 4.651 12.903 -16.397 1.00 95.12 179 ASP A CA 1
ATOM 1447 C C . ASP A 1 179 ? 5.538 11.665 -16.604 1.00 95.12 179 ASP A C 1
ATOM 1449 O O . ASP A 1 179 ? 6.407 11.660 -17.476 1.00 95.12 179 ASP A O 1
ATOM 1453 N N . ALA A 1 180 ? 5.277 10.572 -15.876 1.00 96.06 180 ALA A N 1
ATOM 1454 C CA . ALA A 1 180 ? 6.021 9.324 -16.038 1.00 96.06 180 ALA A CA 1
ATOM 1455 C C . ALA A 1 180 ? 5.814 8.722 -17.436 1.00 96.06 180 ALA A C 1
ATOM 1457 O O . ALA A 1 180 ? 6.774 8.304 -18.082 1.00 96.06 180 ALA A O 1
ATOM 1458 N N . GLN A 1 181 ? 4.575 8.725 -17.935 1.00 94.88 181 GLN A N 1
ATOM 1459 C CA . GLN A 1 181 ? 4.230 8.200 -19.255 1.00 94.88 181 GLN A CA 1
ATOM 1460 C C . GLN A 1 181 ? 4.907 8.977 -20.393 1.00 94.88 181 GLN A C 1
ATOM 1462 O O . GLN A 1 181 ? 5.306 8.371 -21.388 1.00 94.88 181 GLN A O 1
ATOM 1467 N N . GLN A 1 182 ? 5.053 10.298 -20.253 1.00 94.50 182 GLN A N 1
ATOM 1468 C CA . GLN A 1 182 ? 5.729 11.152 -21.238 1.00 94.50 182 GLN A CA 1
ATOM 1469 C C . GLN A 1 182 ? 7.242 10.908 -21.304 1.00 94.50 182 GLN A C 1
ATOM 1471 O O . GLN A 1 182 ? 7.857 11.149 -22.342 1.00 94.50 182 GLN A O 1
ATOM 1476 N N . MET A 1 183 ? 7.843 10.420 -20.217 1.00 93.31 183 MET A N 1
ATOM 1477 C CA . MET A 1 183 ? 9.269 10.092 -20.162 1.00 93.31 183 MET A CA 1
ATOM 1478 C C . MET A 1 183 ? 9.597 8.716 -20.763 1.00 93.31 183 MET A C 1
ATOM 1480 O O . MET A 1 183 ? 10.769 8.429 -21.007 1.00 93.31 183 MET A O 1
ATOM 1484 N N . ILE A 1 184 ? 8.596 7.863 -21.021 1.00 90.69 184 ILE A N 1
ATOM 1485 C CA . ILE A 1 184 ? 8.808 6.551 -21.644 1.00 90.69 184 ILE A CA 1
ATOM 1486 C C . ILE A 1 184 ? 9.087 6.753 -23.145 1.00 90.69 184 ILE A C 1
ATOM 1488 O O . ILE A 1 184 ? 8.219 7.254 -23.865 1.00 90.69 184 ILE A O 1
ATOM 1492 N N . PRO A 1 185 ? 10.272 6.361 -23.656 1.00 81.25 185 PRO A N 1
ATOM 1493 C CA . PRO A 1 185 ? 10.585 6.513 -25.070 1.00 81.25 185 PRO A CA 1
ATOM 1494 C C . PRO A 1 185 ? 9.651 5.648 -25.934 1.00 81.25 185 PRO A C 1
ATOM 1496 O O . PRO A 1 185 ? 9.312 4.526 -25.541 1.00 81.25 185 PRO A O 1
ATOM 1499 N N . PRO A 1 186 ? 9.242 6.125 -27.126 1.00 73.88 186 PRO A N 1
ATOM 1500 C CA . PRO A 1 186 ? 8.403 5.338 -28.017 1.00 73.88 186 PRO A CA 1
ATOM 1501 C C . PRO A 1 186 ? 9.129 4.053 -28.450 1.00 73.88 186 PRO A C 1
ATOM 1503 O O . PRO A 1 186 ? 10.348 4.073 -28.653 1.00 73.88 186 PRO A O 1
ATOM 1506 N N . PRO A 1 187 ? 8.406 2.931 -28.621 1.00 70.25 187 PRO A N 1
ATOM 1507 C CA . PRO A 1 187 ? 9.007 1.681 -29.065 1.00 70.25 187 PRO A CA 1
ATOM 1508 C C . PRO A 1 187 ? 9.670 1.873 -30.434 1.00 70.25 187 PRO A C 1
ATOM 1510 O O . PRO A 1 187 ? 9.041 2.340 -31.386 1.00 70.25 187 PRO A O 1
ATOM 1513 N N . ILE A 1 188 ? 10.951 1.510 -30.532 1.00 68.44 188 ILE A N 1
ATOM 1514 C CA . ILE A 1 188 ? 11.711 1.569 -31.783 1.00 68.44 188 ILE A CA 1
ATOM 1515 C C . ILE A 1 188 ? 11.104 0.525 -32.723 1.00 68.44 188 ILE A C 1
ATOM 1517 O O . ILE A 1 188 ? 11.217 -0.678 -32.486 1.00 68.44 188 ILE A O 1
ATOM 1521 N N . THR A 1 189 ? 10.431 0.973 -33.779 1.00 66.62 189 THR A N 1
ATOM 1522 C CA . THR A 1 189 ? 9.949 0.071 -34.827 1.00 66.62 189 THR A CA 1
ATOM 1523 C C . THR A 1 189 ? 11.161 -0.513 -35.558 1.00 66.62 189 THR A C 1
ATOM 1525 O O . THR A 1 189 ? 12.020 0.252 -36.005 1.00 66.62 189 THR A O 1
ATOM 1528 N N . PRO A 1 190 ? 11.283 -1.851 -35.683 1.00 67.56 190 PRO A N 1
ATOM 1529 C CA . PRO A 1 190 ? 12.342 -2.449 -36.482 1.00 67.56 190 PRO A CA 1
ATOM 1530 C C . PRO A 1 190 ? 12.223 -1.933 -37.913 1.00 67.56 190 PRO A C 1
ATOM 1532 O O . PRO A 1 190 ? 11.204 -2.139 -38.573 1.00 67.56 190 PRO A O 1
ATOM 1535 N N . MET A 1 191 ? 13.254 -1.229 -38.376 1.00 66.00 191 MET A N 1
ATOM 1536 C CA . MET A 1 191 ? 13.340 -0.773 -39.757 1.00 66.00 191 MET A CA 1
ATOM 1537 C C . MET A 1 191 ? 13.275 -2.017 -40.649 1.00 66.00 191 MET A C 1
ATOM 1539 O O . MET A 1 191 ? 14.080 -2.937 -40.479 1.00 66.00 191 MET A O 1
ATOM 1543 N N . ALA A 1 192 ? 12.270 -2.084 -41.527 1.00 67.38 192 ALA A N 1
ATOM 1544 C CA . ALA A 1 192 ? 12.093 -3.215 -42.429 1.00 67.38 192 ALA A CA 1
ATOM 1545 C C . ALA A 1 192 ? 13.412 -3.477 -43.185 1.00 67.38 192 ALA A C 1
ATOM 1547 O O . ALA A 1 192 ? 14.054 -2.509 -43.613 1.00 67.38 192 ALA A O 1
ATOM 1548 N N . PRO A 1 193 ? 13.850 -4.745 -43.326 1.00 67.88 193 PRO A N 1
ATOM 1549 C CA . PRO A 1 193 ? 15.059 -5.067 -44.073 1.00 67.88 193 PRO A CA 1
ATOM 1550 C C . PRO A 1 193 ? 14.998 -4.432 -45.468 1.00 67.88 193 PRO A C 1
ATOM 1552 O O . PRO A 1 193 ? 13.928 -4.475 -46.081 1.00 67.88 193 PRO A O 1
ATOM 1555 N N . PRO A 1 194 ? 16.102 -3.857 -45.983 1.00 66.88 194 PRO A N 1
ATOM 1556 C CA . PRO A 1 194 ? 16.121 -3.297 -47.326 1.00 66.88 194 PRO A CA 1
ATOM 1557 C C . PRO A 1 194 ? 15.649 -4.358 -48.319 1.00 66.88 194 PRO A C 1
ATOM 1559 O O . PRO A 1 194 ? 16.219 -5.452 -48.360 1.00 66.88 194 PRO A O 1
ATOM 1562 N N . GLU A 1 195 ? 14.616 -4.046 -49.105 1.00 62.78 195 GLU A N 1
ATOM 1563 C CA . GLU A 1 195 ? 14.250 -4.860 -50.260 1.00 62.78 195 GLU A CA 1
ATOM 1564 C C . GLU A 1 195 ? 15.493 -4.989 -51.140 1.00 62.78 195 GLU A C 1
ATOM 1566 O O . GLU A 1 195 ? 15.976 -4.018 -51.728 1.00 62.78 195 GLU A O 1
ATOM 1571 N N . MET A 1 196 ? 16.055 -6.196 -51.187 1.00 59.34 196 MET A N 1
ATOM 1572 C CA . MET A 1 196 ? 17.086 -6.528 -52.153 1.00 59.34 196 MET A CA 1
ATOM 1573 C C . MET A 1 196 ? 16.490 -6.319 -53.543 1.00 59.34 196 MET A C 1
ATOM 1575 O O . MET A 1 196 ? 15.600 -7.058 -53.963 1.00 59.34 196 MET A O 1
ATOM 1579 N N . ALA A 1 197 ? 16.982 -5.296 -54.240 1.00 64.75 197 ALA A N 1
ATOM 1580 C CA . ALA A 1 197 ? 16.632 -5.036 -55.624 1.00 64.75 197 ALA A CA 1
ATOM 1581 C C . ALA A 1 197 ? 16.842 -6.314 -56.463 1.00 64.75 197 ALA A C 1
ATOM 1583 O O . ALA A 1 197 ? 17.877 -6.974 -56.313 1.00 64.75 197 ALA A O 1
ATOM 1584 N N . PRO A 1 198 ? 15.887 -6.686 -57.336 1.00 60.56 198 PRO A N 1
ATOM 1585 C CA . PRO A 1 198 ? 16.001 -7.890 -58.142 1.00 60.56 198 PRO A CA 1
ATOM 1586 C C . PRO A 1 198 ? 17.223 -7.796 -59.057 1.00 60.56 198 PRO A C 1
ATOM 1588 O O . PRO A 1 198 ? 17.383 -6.850 -59.832 1.00 60.56 198 PRO A O 1
ATOM 1591 N N . SER A 1 199 ? 18.088 -8.802 -58.950 1.00 58.84 199 SER A N 1
ATOM 1592 C CA . SER A 1 199 ? 19.236 -9.013 -59.819 1.00 58.84 199 SER A CA 1
ATOM 1593 C C . SER A 1 199 ? 18.767 -9.102 -61.269 1.00 58.84 199 SER A C 1
ATOM 1595 O O . SER A 1 199 ? 18.091 -10.048 -61.670 1.00 58.84 199 SER A O 1
ATOM 1597 N N . GLN A 1 200 ? 19.138 -8.105 -62.073 1.00 58.28 200 GLN A N 1
ATOM 1598 C CA . GLN A 1 200 ? 18.987 -8.181 -63.518 1.00 58.28 200 GLN A CA 1
ATOM 1599 C C . GLN A 1 200 ? 19.922 -9.278 -64.037 1.00 58.28 200 GLN A C 1
ATOM 1601 O O . GLN A 1 200 ? 21.144 -9.139 -64.012 1.00 58.28 200 GLN A O 1
ATOM 1606 N N . THR A 1 201 ? 19.346 -10.389 -64.486 1.00 55.66 201 THR A N 1
ATOM 1607 C CA . THR A 1 201 ? 20.026 -11.372 -65.333 1.00 55.66 201 THR A CA 1
ATOM 1608 C C . THR A 1 201 ? 20.473 -10.692 -66.631 1.00 55.66 201 THR A C 1
ATOM 1610 O O . THR A 1 201 ? 19.615 -10.142 -67.327 1.00 55.66 201 THR A O 1
ATOM 1613 N N . PRO A 1 202 ? 21.768 -10.722 -66.996 1.00 58.97 202 PRO A N 1
ATOM 1614 C CA . PRO A 1 202 ? 22.198 -10.243 -68.299 1.00 58.97 202 PRO A CA 1
ATOM 1615 C C . PRO A 1 202 ? 21.737 -11.231 -69.375 1.00 58.97 202 PRO A C 1
ATOM 1617 O O . PRO A 1 202 ? 21.957 -12.438 -69.274 1.00 58.97 202 PRO A O 1
ATOM 1620 N N . ALA A 1 203 ? 21.051 -10.700 -70.384 1.00 55.97 203 ALA A N 1
ATOM 1621 C CA . ALA A 1 203 ? 20.657 -11.422 -71.582 1.00 55.97 203 ALA A CA 1
ATOM 1622 C C . ALA A 1 203 ? 21.793 -11.395 -72.616 1.00 55.97 203 ALA A C 1
ATOM 1624 O O . ALA A 1 203 ? 22.314 -10.316 -72.891 1.00 55.97 203 ALA A O 1
ATOM 1625 N N . GLY A 1 204 ? 22.061 -12.555 -73.229 1.00 48.66 204 GLY A N 1
ATOM 1626 C CA . GLY A 1 204 ? 22.677 -12.684 -74.559 1.00 48.66 204 GLY A CA 1
ATOM 1627 C C . GLY A 1 204 ? 24.192 -12.725 -74.600 1.00 48.66 204 GLY A C 1
ATOM 1628 O O . GLY A 1 204 ? 24.797 -11.635 -74.595 1.00 48.66 204 GLY A O 1
#